Protein AF-A0A257MM67-F1 (afdb_monomer)

Solvent-accessible surface area (backbone atoms only — not comparable to full-atom values): 11592 Å² total; per-residue (Å²): 106,31,31,36,27,37,65,44,63,12,47,33,35,44,56,96,73,35,76,78,46,48,35,69,36,85,38,56,65,48,75,67,47,26,73,75,70,65,42,76,61,48,38,27,65,55,34,41,55,51,48,51,50,39,29,75,77,39,16,48,67,41,76,67,44,46,54,68,55,72,81,73,57,97,77,41,71,28,48,50,50,22,48,29,35,75,70,66,72,22,61,32,38,31,43,59,30,75,18,27,14,19,35,39,31,58,34,37,56,41,44,21,17,40,32,49,85,55,67,36,78,76,43,25,44,51,32,71,54,39,45,50,52,37,44,77,51,60,30,45,60,73,28,72,86,62,5,48,76,44,62,66,62,39,49,53,49,42,48,75,74,66,49,51,30,28,34,37,55,37,71,52,28,67,60,36,48,52,47,56,54,47,24,66,74,69,72,41,46,69,46,31,32,38,40,68,33,55,81,54,49,63,68,47,30,53,50,28,64,75,52,36,76,40,75,51,40,74,80,19,62,57,64,73,109

pLDDT: mean 95.98, std 3.74, range [76.0, 98.88]

Mean predicted aligned error: 2.88 Å

Radius of gyration: 16.51 Å; Cα contacts (8 Å, |Δi|>4): 508; chains: 1; bounding box: 44×37×39 Å

Nearest PDB structures (foldseek):
  3l49-assembly1_A  TM=5.055E-01  e=1.858E+00  Cereibacter sphaeroides 2.4.1
  4d7a-assembly1_B  TM=4.014E-01  e=8.816E-01  Escherichia coli K-12
  4rdh-assembly2_D  TM=3.961E-01  e=1.362E+00  Escherichia coli
  8p2d-assembly1_B  TM=3.981E-01  e=1.746E+00  Segatella copri
  8p2c-assembly1_D  TM=3.880E-01  e=1.858E+00  Segatella copri

Foldseek 3Di:
DWWAQDQQRWIWDDDPLATPFTHFHPDFDFPVCCVPPVRGGGGSVNVRVLSNVCCVPQVALHLSHFLFDDALDCDDPLNVQLVCLVVVVFQWEWDQAAQFATKIASQSRSSCSGPRPGAGTDAHAHDPSVCVVCVVRRMDRQCNHGNYHDQLVSLVVCLVVPTAGYETEDAWLVSLVSVVVVCVVSVHHYQYEHGNPNPPDLVRLVSNVVRHPHYDQGNPPSVVD

Structure (mmCIF, N/CA/C/O backbone):
data_AF-A0A257MM67-F1
#
_entry.id   AF-A0A257MM67-F1
#
loop_
_atom_site.group_PDB
_atom_site.id
_atom_site.type_symbol
_atom_site.label_atom_id
_atom_site.label_alt_id
_atom_site.label_comp_id
_atom_site.label_asym_id
_atom_site.label_entity_id
_atom_site.label_seq_id
_atom_site.pdbx_PDB_ins_code
_atom_site.Cartn_x
_atom_site.Cartn_y
_atom_site.Cartn_z
_atom_site.occupancy
_atom_site.B_iso_or_equiv
_atom_site.auth_seq_id
_atom_site.auth_comp_id
_atom_site.auth_asym_id
_atom_site.auth_atom_id
_atom_site.pdbx_PDB_model_num
ATOM 1 N N . MET A 1 1 ? -5.563 1.430 -16.553 1.00 84.50 1 MET A N 1
ATOM 2 C CA . MET A 1 1 ? -4.100 1.565 -16.622 1.00 84.50 1 MET A CA 1
ATOM 3 C C . MET A 1 1 ? -3.502 1.144 -15.282 1.00 84.50 1 MET A C 1
ATOM 5 O O . MET A 1 1 ? -4.106 1.439 -14.259 1.00 84.50 1 MET A O 1
ATOM 9 N N . ASN A 1 2 ? -2.330 0.494 -15.255 1.00 96.81 2 ASN A N 1
ATOM 10 C CA . ASN A 1 2 ? -1.656 0.130 -14.000 1.00 96.81 2 ASN A CA 1
ATOM 11 C C . ASN A 1 2 ? -0.443 1.023 -13.737 1.00 96.81 2 ASN A C 1
ATOM 13 O O . ASN A 1 2 ? 0.418 1.175 -14.609 1.00 96.81 2 ASN A O 1
ATOM 17 N N . ILE A 1 3 ? -0.363 1.581 -12.529 1.00 98.00 3 ILE A N 1
ATOM 18 C CA . ILE A 1 3 ? 0.722 2.462 -12.100 1.00 98.00 3 ILE A CA 1
ATOM 19 C C . ILE A 1 3 ? 1.121 2.134 -10.667 1.00 98.00 3 ILE A C 1
ATOM 21 O O . ILE A 1 3 ? 0.309 2.193 -9.743 1.00 98.00 3 ILE A O 1
ATOM 25 N N . MET A 1 4 ? 2.410 1.865 -10.474 1.00 97.50 4 MET A N 1
ATOM 26 C CA . MET A 1 4 ? 3.005 1.720 -9.152 1.00 97.50 4 MET A CA 1
ATOM 27 C C . MET A 1 4 ? 4.281 2.547 -9.050 1.00 97.50 4 MET A C 1
ATOM 29 O O . MET A 1 4 ? 5.113 2.569 -9.952 1.00 97.50 4 MET A O 1
ATOM 33 N N . GLU A 1 5 ? 4.435 3.209 -7.916 1.00 97.06 5 GLU A N 1
ATOM 34 C CA . GLU A 1 5 ? 5.644 3.892 -7.506 1.00 97.06 5 GLU A CA 1
ATOM 35 C C . GLU A 1 5 ? 6.542 2.918 -6.728 1.00 97.06 5 GLU A C 1
ATOM 37 O O . GLU A 1 5 ? 6.134 2.294 -5.743 1.00 97.06 5 GLU A O 1
ATOM 42 N N . LEU A 1 6 ? 7.792 2.777 -7.158 1.00 94.19 6 LEU A N 1
ATOM 43 C CA . LEU A 1 6 ? 8.813 1.976 -6.479 1.00 94.19 6 LEU A CA 1
ATOM 44 C C . LEU A 1 6 ? 10.184 2.620 -6.649 1.00 94.19 6 LEU A C 1
ATOM 46 O O . LEU A 1 6 ? 10.320 3.561 -7.416 1.00 94.19 6 LEU A O 1
ATOM 50 N N . LEU A 1 7 ? 11.190 2.114 -5.925 1.00 92.62 7 LEU A N 1
ATOM 51 C CA . LEU A 1 7 ? 12.597 2.505 -6.080 1.00 92.62 7 LEU A CA 1
ATOM 52 C C . LEU A 1 7 ? 12.777 4.024 -6.222 1.00 92.62 7 LEU A C 1
ATOM 54 O O . LEU A 1 7 ? 12.918 4.565 -7.314 1.00 92.62 7 LEU A O 1
ATOM 58 N N . GLY A 1 8 ? 12.718 4.723 -5.088 1.00 91.19 8 GLY A N 1
ATOM 59 C CA . GLY A 1 8 ? 12.857 6.176 -5.085 1.00 91.19 8 GLY A CA 1
ATOM 60 C C . GLY A 1 8 ? 11.655 6.923 -5.641 1.00 91.19 8 GLY A C 1
ATOM 61 O O . GLY A 1 8 ? 11.828 8.015 -6.165 1.00 91.19 8 GLY A O 1
ATOM 62 N N . ARG A 1 9 ? 10.453 6.347 -5.512 1.00 94.62 9 ARG A N 1
ATOM 63 C CA . ARG A 1 9 ? 9.199 6.927 -6.018 1.00 94.62 9 ARG A CA 1
ATOM 64 C C . ARG A 1 9 ? 9.196 7.127 -7.541 1.00 94.62 9 ARG A C 1
ATOM 66 O O . ARG A 1 9 ? 8.495 7.985 -8.058 1.00 94.62 9 ARG A O 1
ATOM 73 N N . SER A 1 10 ? 9.951 6.296 -8.253 1.00 96.88 10 SER A N 1
ATOM 74 C CA . SER A 1 10 ? 9.862 6.199 -9.706 1.00 96.88 10 SER A CA 1
ATOM 75 C C . SER A 1 10 ? 8.474 5.683 -10.071 1.00 96.88 10 SER A C 1
ATOM 77 O O . SER A 1 10 ? 8.076 4.605 -9.614 1.00 96.88 10 SER A O 1
ATOM 79 N N . ARG A 1 11 ? 7.725 6.444 -10.868 1.00 97.81 11 ARG A N 1
ATOM 80 C CA . ARG A 1 11 ? 6.398 6.066 -11.357 1.00 97.81 11 ARG A CA 1
ATOM 81 C C . ARG A 1 11 ? 6.574 5.090 -12.512 1.00 97.81 11 ARG A C 1
ATOM 83 O O . ARG A 1 11 ? 7.102 5.467 -13.555 1.00 97.81 11 ARG A O 1
ATOM 90 N N . VAL A 1 12 ? 6.143 3.846 -12.324 1.00 98.25 12 VAL A N 1
ATOM 91 C CA . VAL A 1 12 ? 6.257 2.786 -13.332 1.00 98.25 12 VAL A CA 1
ATOM 92 C C . VAL A 1 12 ? 4.876 2.433 -13.864 1.00 98.25 12 VAL A C 1
ATOM 94 O O . VAL A 1 12 ? 3.987 2.044 -13.102 1.00 98.25 12 VAL A O 1
ATOM 97 N N . ARG A 1 13 ? 4.703 2.570 -15.181 1.00 98.25 13 ARG A N 1
ATOM 98 C CA . ARG A 1 13 ? 3.470 2.230 -15.895 1.00 98.25 13 ARG A CA 1
ATOM 99 C C . ARG A 1 13 ? 3.587 0.843 -16.513 1.00 98.25 13 ARG A C 1
ATOM 101 O O . ARG A 1 13 ? 4.546 0.559 -17.233 1.00 98.25 13 ARG A O 1
ATOM 108 N N . VAL A 1 14 ? 2.586 0.005 -16.251 1.00 97.81 14 VAL A N 1
ATOM 109 C CA . VAL A 1 14 ? 2.525 -1.380 -16.730 1.00 97.81 14 VAL A CA 1
ATOM 110 C C . VAL A 1 14 ? 1.284 -1.589 -17.593 1.00 97.81 14 VAL A C 1
ATOM 112 O O . VAL A 1 14 ? 0.166 -1.264 -17.190 1.00 97.81 14 VAL A O 1
ATOM 115 N N . GLU A 1 15 ? 1.479 -2.175 -18.770 1.00 95.81 15 GLU A N 1
ATOM 116 C CA . GLU A 1 15 ? 0.408 -2.558 -19.691 1.00 95.81 15 GLU A CA 1
ATOM 117 C C . GLU A 1 15 ? 0.707 -3.937 -20.279 1.00 95.81 15 GLU A C 1
ATOM 119 O O . GLU A 1 15 ? 1.817 -4.190 -20.745 1.00 95.81 15 GLU A O 1
ATOM 124 N N . GLY A 1 16 ? -0.269 -4.850 -20.225 1.00 91.69 16 GLY A N 1
ATOM 125 C CA . GLY A 1 16 ? -0.108 -6.204 -20.766 1.00 91.69 16 GLY A CA 1
ATOM 126 C C . GLY A 1 16 ? 1.128 -6.929 -20.225 1.00 91.69 16 GLY A C 1
ATOM 127 O O . GLY A 1 16 ? 1.857 -7.544 -20.999 1.00 91.69 16 GLY A O 1
ATOM 128 N N . GLU A 1 17 ? 1.380 -6.810 -18.915 1.00 94.62 17 GLU A N 1
ATOM 129 C CA . GLU A 1 17 ? 2.540 -7.399 -18.226 1.00 94.62 17 GLU A CA 1
ATOM 130 C C . GLU A 1 17 ? 3.909 -6.878 -18.700 1.00 94.62 17 GLU A C 1
ATOM 132 O O . GLU A 1 17 ? 4.937 -7.522 -18.495 1.00 94.62 17 GLU A O 1
ATOM 137 N N . LYS A 1 18 ? 3.946 -5.701 -19.327 1.00 96.06 18 LYS A N 1
ATOM 138 C CA . LYS A 1 18 ? 5.181 -5.042 -19.755 1.00 96.06 18 LYS A CA 1
ATOM 139 C C . LYS A 1 18 ? 5.301 -3.675 -19.115 1.00 96.06 18 LYS A C 1
ATOM 141 O O . LYS A 1 18 ? 4.320 -2.939 -19.017 1.00 96.06 18 LYS A O 1
ATOM 146 N N . VAL A 1 19 ? 6.518 -3.326 -18.716 1.00 97.81 19 VAL A N 1
ATOM 147 C CA . VAL A 1 19 ? 6.840 -1.952 -18.341 1.00 97.81 19 VAL A CA 1
ATOM 148 C C . VAL A 1 19 ? 6.882 -1.117 -19.615 1.00 97.81 19 VAL A C 1
ATOM 150 O O . VAL A 1 19 ? 7.652 -1.406 -20.526 1.00 97.81 19 VAL A O 1
ATOM 153 N N . ILE A 1 20 ? 6.025 -0.102 -19.688 1.00 97.94 20 ILE A N 1
ATOM 154 C CA . ILE A 1 20 ? 5.966 0.817 -20.832 1.00 97.94 20 ILE A CA 1
ATOM 155 C C . ILE A 1 20 ? 6.769 2.085 -20.545 1.00 97.94 20 ILE A C 1
ATOM 157 O O . ILE A 1 20 ? 7.303 2.709 -21.457 1.00 97.94 20 ILE A O 1
ATOM 161 N N . GLU A 1 21 ? 6.852 2.472 -19.274 1.00 97.38 21 GLU A N 1
ATOM 162 C CA . GLU A 1 21 ? 7.491 3.710 -18.849 1.00 97.38 21 GLU A CA 1
ATOM 163 C C . GLU A 1 21 ? 7.922 3.616 -17.385 1.00 97.38 21 GLU A C 1
ATOM 165 O O . GLU A 1 21 ? 7.215 3.029 -16.561 1.00 97.38 21 GLU A O 1
ATOM 170 N N . ALA A 1 22 ? 9.059 4.230 -17.068 1.00 97.88 22 ALA A N 1
ATOM 171 C CA . ALA A 1 22 ? 9.525 4.471 -15.712 1.00 97.88 22 ALA A CA 1
ATOM 172 C C . ALA A 1 22 ? 10.064 5.904 -15.625 1.00 97.88 22 ALA A C 1
ATOM 174 O O . ALA A 1 22 ? 10.835 6.319 -16.488 1.00 97.88 22 ALA A O 1
ATOM 175 N N . SER A 1 23 ? 9.643 6.659 -14.610 1.00 97.88 23 SER A N 1
ATOM 176 C CA . SER A 1 23 ? 10.169 8.004 -14.360 1.00 97.88 23 SER A CA 1
ATOM 177 C C . SER A 1 23 ? 11.483 7.970 -13.584 1.00 97.88 23 SER A C 1
ATOM 179 O O . SER A 1 23 ? 11.785 6.989 -12.903 1.00 97.88 23 SER A O 1
ATOM 181 N N . ASP A 1 24 ? 12.207 9.088 -13.605 1.00 97.44 24 ASP A N 1
ATOM 182 C CA . ASP A 1 24 ? 13.361 9.279 -12.732 1.00 97.44 24 ASP A CA 1
ATOM 183 C C . ASP A 1 24 ? 12.961 9.227 -11.245 1.00 97.44 24 ASP A C 1
ATOM 185 O O . ASP A 1 24 ? 11.862 9.668 -10.875 1.00 97.44 24 ASP A O 1
ATOM 189 N N . PRO A 1 25 ? 13.842 8.699 -10.379 1.00 95.69 25 PRO A N 1
ATOM 190 C CA . PRO A 1 25 ? 13.620 8.663 -8.943 1.00 95.69 25 PRO A CA 1
ATOM 191 C C . PRO A 1 25 ? 13.889 10.024 -8.297 1.00 95.69 25 PRO A C 1
ATOM 193 O O . PRO A 1 25 ? 14.700 10.823 -8.760 1.00 95.69 25 PRO A O 1
ATOM 196 N N . VAL A 1 26 ? 13.287 10.251 -7.129 1.00 94.69 26 VAL A N 1
ATOM 197 C CA . VAL A 1 26 ? 13.547 11.443 -6.299 1.00 94.69 26 VAL A CA 1
ATOM 198 C C . VAL A 1 26 ? 14.689 11.242 -5.293 1.00 94.69 26 VAL A C 1
ATOM 200 O O . VAL A 1 26 ? 14.991 12.136 -4.503 1.00 94.69 26 VAL A O 1
ATOM 203 N N . ILE A 1 27 ? 15.314 10.060 -5.287 1.00 93.31 27 ILE A N 1
ATOM 204 C CA . ILE A 1 27 ? 16.484 9.720 -4.464 1.00 93.31 27 ILE A CA 1
ATOM 205 C C . ILE A 1 27 ? 17.503 8.956 -5.311 1.00 93.31 27 ILE A C 1
ATOM 207 O O . ILE A 1 27 ? 17.123 8.229 -6.221 1.00 93.31 27 ILE A O 1
ATOM 211 N N . GLN A 1 28 ? 18.780 9.037 -4.944 1.00 92.88 28 GLN A N 1
ATOM 212 C CA . GLN A 1 28 ? 19.857 8.330 -5.652 1.00 92.88 28 GLN A CA 1
ATOM 213 C C . GLN A 1 28 ? 20.180 6.952 -5.059 1.00 92.88 28 GLN A C 1
ATOM 215 O O . GLN A 1 28 ? 20.756 6.107 -5.734 1.00 92.88 28 GLN A O 1
ATOM 220 N N . TRP A 1 29 ? 19.819 6.697 -3.797 1.00 93.62 29 TRP A N 1
ATOM 221 C CA . TRP A 1 29 ? 20.183 5.462 -3.101 1.00 93.62 29 TRP A CA 1
ATOM 222 C C . TRP A 1 29 ? 19.131 5.050 -2.069 1.00 93.62 29 TRP A C 1
ATOM 224 O O . TRP A 1 29 ? 18.533 5.891 -1.396 1.00 93.62 29 TRP A O 1
ATOM 234 N N . CYS A 1 30 ? 18.918 3.739 -1.924 1.00 90.44 30 CYS A N 1
ATOM 235 C CA . CYS A 1 30 ? 18.027 3.163 -0.922 1.00 90.44 30 CYS A CA 1
ATOM 236 C C . CYS A 1 30 ? 18.724 2.005 -0.189 1.00 90.44 30 CYS A C 1
ATOM 238 O O . CYS A 1 30 ? 19.013 0.986 -0.822 1.00 90.44 30 CYS A O 1
ATOM 240 N N . PRO A 1 31 ? 18.918 2.083 1.144 1.00 89.06 31 PRO A N 1
ATOM 241 C CA . PRO A 1 31 ? 19.642 1.051 1.892 1.00 89.06 31 PRO A CA 1
ATOM 242 C C . PRO A 1 31 ? 18.962 -0.323 1.829 1.00 89.06 31 PRO A C 1
ATOM 244 O O . PRO A 1 31 ? 19.632 -1.353 1.862 1.00 89.06 31 PRO A O 1
ATOM 247 N N . LEU A 1 32 ? 17.629 -0.356 1.709 1.00 88.50 32 LEU A N 1
ATOM 248 C CA . LEU A 1 32 ? 16.872 -1.600 1.586 1.00 88.50 32 LEU A CA 1
ATOM 249 C C . LEU A 1 32 ? 17.176 -2.322 0.269 1.00 88.50 32 LEU A C 1
ATOM 251 O O . LEU A 1 32 ? 17.462 -3.518 0.265 1.00 88.50 32 LEU A O 1
ATOM 255 N N . PHE A 1 33 ? 17.119 -1.597 -0.848 1.00 88.75 33 PHE A N 1
ATOM 256 C CA . PHE A 1 33 ? 17.326 -2.178 -2.172 1.00 88.75 33 PHE A CA 1
ATOM 257 C C . PHE A 1 33 ? 18.798 -2.432 -2.483 1.00 88.75 33 PHE A C 1
ATOM 259 O O . PHE A 1 33 ? 19.093 -3.402 -3.177 1.00 88.75 33 PHE A O 1
ATOM 266 N N . ASP A 1 34 ? 19.717 -1.654 -1.914 1.00 92.75 34 ASP A N 1
ATOM 267 C CA . ASP A 1 34 ? 21.133 -2.013 -1.915 1.00 92.75 34 ASP A CA 1
ATOM 268 C C . ASP A 1 34 ? 21.327 -3.372 -1.225 1.00 92.75 34 ASP A C 1
ATOM 270 O O . ASP A 1 34 ? 21.803 -4.330 -1.829 1.00 92.75 34 ASP A O 1
ATOM 274 N N . LYS A 1 35 ? 20.829 -3.517 0.008 1.00 89.69 35 LYS A N 1
ATOM 275 C CA . LYS A 1 35 ? 20.992 -4.755 0.776 1.00 89.69 35 LYS A CA 1
ATOM 276 C C . LYS A 1 35 ? 20.344 -5.979 0.118 1.00 89.69 35 LYS A C 1
ATOM 278 O O . LYS A 1 35 ? 20.926 -7.058 0.160 1.00 89.69 35 LYS A O 1
ATOM 283 N N . ILE A 1 36 ? 19.136 -5.842 -0.434 1.00 86.94 36 ILE A N 1
ATOM 284 C CA . ILE A 1 36 ? 18.363 -6.982 -0.961 1.00 86.94 36 ILE A CA 1
ATOM 285 C C . ILE A 1 36 ? 18.692 -7.276 -2.431 1.00 86.94 36 ILE A C 1
ATOM 287 O O . ILE A 1 36 ? 18.617 -8.427 -2.855 1.00 86.94 36 ILE A O 1
ATOM 291 N N . ARG A 1 37 ? 19.018 -6.255 -3.233 1.00 87.50 37 ARG A N 1
ATOM 292 C CA . ARG A 1 37 ? 19.151 -6.371 -4.698 1.00 87.50 37 ARG A CA 1
ATOM 293 C C . ARG A 1 37 ? 20.490 -5.887 -5.246 1.00 87.50 37 ARG A C 1
ATOM 295 O O . ARG A 1 37 ? 20.699 -6.002 -6.447 1.00 87.50 37 ARG A O 1
ATOM 302 N N . GLY A 1 38 ? 21.377 -5.353 -4.409 1.00 91.50 38 GLY A N 1
ATOM 303 C CA . GLY A 1 38 ? 22.661 -4.798 -4.838 1.00 91.50 38 GLY A CA 1
ATOM 304 C C . GLY A 1 38 ? 22.534 -3.504 -5.643 1.00 91.50 38 GLY A C 1
ATOM 305 O O . GLY A 1 38 ? 23.474 -3.135 -6.343 1.00 91.50 38 GLY A O 1
ATOM 306 N N . ILE A 1 39 ? 21.387 -2.817 -5.577 1.00 92.50 39 ILE A N 1
ATOM 307 C CA . ILE A 1 39 ? 21.147 -1.576 -6.324 1.00 92.50 39 ILE A CA 1
ATOM 308 C C . ILE A 1 39 ? 21.876 -0.430 -5.612 1.00 92.50 39 ILE A C 1
ATOM 310 O O . ILE A 1 39 ? 21.401 0.091 -4.603 1.00 92.50 39 ILE A O 1
ATOM 314 N N . LYS A 1 40 ? 23.059 -0.076 -6.128 1.00 92.75 40 LYS A N 1
ATOM 315 C CA . LYS A 1 40 ? 23.920 0.996 -5.595 1.00 92.75 40 LYS A CA 1
ATOM 316 C C . LYS A 1 40 ? 23.493 2.393 -6.026 1.00 92.75 40 LYS A C 1
ATOM 318 O O . LYS A 1 40 ? 23.753 3.3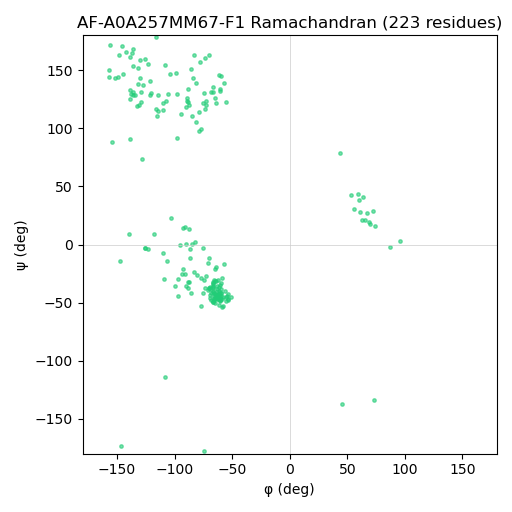48 -5.304 1.00 92.75 40 LYS A O 1
ATOM 323 N N . GLU A 1 41 ? 22.821 2.490 -7.161 1.00 95.06 41 GLU A N 1
ATOM 324 C CA . GLU A 1 41 ? 22.276 3.726 -7.698 1.00 95.06 41 GLU A CA 1
ATOM 325 C C . GLU A 1 41 ? 20.863 3.444 -8.196 1.00 95.06 41 GLU A C 1
ATOM 327 O O . GLU A 1 41 ? 20.624 2.457 -8.896 1.00 95.06 41 GLU A O 1
ATOM 332 N N . VAL A 1 42 ? 19.915 4.266 -7.760 1.00 94.88 42 VAL A N 1
ATOM 333 C CA . VAL A 1 42 ? 18.520 4.172 -8.175 1.00 94.88 42 VAL A CA 1
ATOM 334 C C . VAL A 1 42 ? 18.349 5.028 -9.422 1.00 94.88 42 VAL A C 1
ATOM 336 O O . VAL A 1 42 ? 18.633 6.222 -9.396 1.00 94.88 42 VAL A O 1
ATOM 339 N N . THR A 1 43 ? 17.864 4.408 -10.493 1.00 96.81 43 THR A N 1
ATOM 340 C CA . THR A 1 43 ? 17.546 5.037 -11.785 1.00 96.81 43 THR A CA 1
ATOM 341 C C . THR A 1 43 ? 16.199 4.540 -12.317 1.00 96.81 43 THR A C 1
ATOM 343 O O . THR A 1 43 ? 15.674 3.529 -11.826 1.00 96.81 43 THR A O 1
ATOM 346 N N . ALA A 1 44 ? 15.663 5.196 -13.351 1.00 97.38 44 ALA A N 1
ATOM 347 C CA . ALA A 1 44 ? 14.465 4.742 -14.057 1.00 97.38 44 ALA A CA 1
ATOM 348 C C . ALA A 1 44 ? 14.621 3.304 -14.595 1.00 97.38 44 ALA A C 1
ATOM 350 O O . ALA A 1 44 ? 13.715 2.482 -14.451 1.00 97.38 44 ALA A O 1
ATOM 351 N N . GLU A 1 45 ? 15.796 2.949 -15.126 1.00 97.06 45 GLU A N 1
ATOM 352 C CA . GLU A 1 45 ? 16.099 1.601 -15.625 1.00 97.06 45 GLU A CA 1
ATOM 353 C C . GLU A 1 45 ? 16.092 0.573 -14.493 1.00 97.06 45 GLU A C 1
ATOM 355 O O . GLU A 1 45 ? 15.519 -0.507 -14.631 1.00 97.06 45 GLU A O 1
ATOM 360 N N . SER A 1 46 ? 16.681 0.913 -13.340 1.00 96.19 46 SER A N 1
ATOM 361 C CA . SER A 1 46 ? 16.655 0.034 -12.167 1.00 96.19 46 SER A CA 1
ATOM 362 C C . SER A 1 46 ? 15.224 -0.189 -11.655 1.00 96.19 46 SER A C 1
ATOM 364 O O . SER A 1 46 ? 14.889 -1.295 -11.222 1.00 96.19 46 SER A O 1
ATOM 366 N N . ALA A 1 47 ? 14.362 0.835 -11.738 1.00 96.81 47 ALA A N 1
ATOM 367 C CA . ALA A 1 47 ? 12.953 0.753 -11.371 1.00 96.81 47 ALA A CA 1
ATOM 368 C C . ALA A 1 47 ? 12.166 -0.128 -12.349 1.00 96.81 47 ALA A C 1
ATOM 370 O O . ALA A 1 47 ? 11.443 -1.025 -11.906 1.00 96.81 47 ALA A O 1
ATOM 371 N N . ALA A 1 48 ? 12.366 0.058 -13.656 1.00 97.56 48 ALA A N 1
ATOM 372 C CA . ALA A 1 48 ? 11.781 -0.782 -14.696 1.00 97.56 48 ALA A CA 1
ATOM 373 C C . ALA A 1 48 ? 12.192 -2.253 -14.525 1.00 97.56 48 ALA A C 1
ATOM 375 O O . ALA A 1 48 ? 11.328 -3.113 -14.363 1.00 97.56 48 ALA A O 1
ATOM 376 N N . ALA A 1 49 ? 13.493 -2.535 -14.415 1.00 96.81 49 ALA A N 1
ATOM 377 C CA . ALA A 1 49 ? 14.008 -3.892 -14.226 1.00 96.81 49 ALA A CA 1
ATOM 378 C C . ALA A 1 49 ? 13.491 -4.545 -12.928 1.00 96.81 49 ALA A C 1
ATOM 380 O O . ALA A 1 49 ? 13.240 -5.752 -12.867 1.00 96.81 49 ALA A O 1
ATOM 381 N N . ASN A 1 50 ? 13.299 -3.763 -11.858 1.00 96.06 50 ASN A N 1
ATOM 382 C CA . ASN A 1 50 ? 12.713 -4.282 -10.623 1.00 96.06 50 ASN A CA 1
ATOM 383 C C . ASN A 1 50 ? 11.228 -4.622 -10.778 1.00 96.06 50 ASN A C 1
ATOM 385 O O . ASN A 1 50 ? 10.782 -5.613 -10.200 1.00 96.06 50 ASN A O 1
ATOM 389 N N . MET A 1 51 ? 10.473 -3.826 -11.537 1.00 97.50 51 MET A N 1
ATOM 390 C CA . MET A 1 51 ? 9.082 -4.128 -11.860 1.00 97.50 51 MET A CA 1
ATOM 391 C C . MET A 1 51 ? 8.975 -5.379 -12.733 1.00 97.50 51 MET A C 1
ATOM 393 O O . MET A 1 51 ? 8.208 -6.276 -12.393 1.00 97.50 51 MET A O 1
ATOM 397 N N . GLU A 1 52 ? 9.777 -5.486 -13.793 1.00 97.81 52 GLU A N 1
ATOM 398 C CA . GLU A 1 52 ? 9.822 -6.667 -14.667 1.00 97.81 52 GLU A CA 1
ATOM 399 C C . GLU A 1 52 ? 10.094 -7.940 -13.866 1.00 97.81 52 GLU A C 1
ATOM 401 O O . GLU A 1 52 ? 9.355 -8.918 -13.979 1.00 97.81 52 GLU A O 1
ATOM 406 N N . PHE A 1 53 ? 11.065 -7.890 -12.947 1.00 96.12 53 PHE A N 1
ATOM 407 C CA . PHE A 1 53 ? 11.310 -8.983 -12.012 1.00 96.12 53 PHE A CA 1
ATOM 408 C C . PHE A 1 53 ? 10.051 -9.362 -11.217 1.00 96.12 53 PHE A C 1
ATOM 410 O O . PHE A 1 53 ? 9.781 -10.549 -11.026 1.00 96.12 53 PHE A O 1
ATOM 417 N N . ARG A 1 54 ? 9.288 -8.383 -10.710 1.00 96.38 54 ARG A N 1
ATOM 418 C CA . ARG A 1 54 ? 8.087 -8.657 -9.905 1.00 96.38 54 ARG A CA 1
ATOM 419 C C . ARG A 1 54 ? 6.953 -9.237 -10.747 1.00 96.38 54 ARG A C 1
ATOM 421 O O . ARG A 1 54 ? 6.250 -10.130 -10.272 1.00 96.38 54 ARG A O 1
ATOM 428 N N . ILE A 1 55 ? 6.797 -8.771 -11.981 1.00 97.31 55 ILE A N 1
ATOM 429 C CA . ILE A 1 55 ? 5.848 -9.330 -12.946 1.00 97.31 55 ILE A CA 1
ATOM 430 C C . ILE A 1 55 ? 6.208 -10.796 -13.221 1.00 97.31 55 ILE A C 1
ATOM 432 O O . ILE A 1 55 ? 5.375 -11.677 -13.017 1.00 97.31 55 ILE A O 1
ATOM 436 N N . GLU A 1 56 ? 7.464 -11.082 -13.571 1.00 97.19 56 GLU A N 1
ATOM 437 C CA . GLU A 1 56 ? 7.932 -12.435 -13.890 1.00 97.19 56 GLU A CA 1
ATOM 438 C C . GLU A 1 56 ? 7.799 -13.399 -12.698 1.00 97.19 56 GLU A C 1
ATOM 440 O O . GLU A 1 56 ? 7.273 -14.507 -12.826 1.00 97.19 56 GLU A O 1
ATOM 445 N N . ASN A 1 57 ? 8.236 -12.977 -11.508 1.00 95.44 57 ASN A N 1
ATOM 446 C CA . ASN A 1 57 ? 8.377 -13.874 -10.358 1.00 95.44 57 ASN A CA 1
ATOM 447 C C . ASN A 1 57 ? 7.126 -13.943 -9.470 1.00 95.44 57 ASN A C 1
ATOM 449 O O . ASN A 1 57 ? 6.911 -14.954 -8.787 1.00 95.44 57 ASN A O 1
ATOM 453 N N . HIS A 1 58 ? 6.294 -12.899 -9.462 1.00 95.88 58 HIS A N 1
ATOM 454 C CA . HIS A 1 58 ? 5.124 -12.786 -8.579 1.00 95.88 58 HIS A CA 1
ATOM 455 C C . HIS A 1 58 ? 3.801 -12.582 -9.324 1.00 95.88 58 HIS A C 1
ATOM 457 O O . HIS A 1 58 ? 2.745 -12.591 -8.684 1.00 95.88 58 HIS A O 1
ATOM 463 N N . GLY A 1 59 ? 3.844 -12.457 -10.654 1.00 97.00 59 GLY A N 1
ATOM 464 C CA . GLY A 1 59 ? 2.664 -12.265 -11.490 1.00 97.00 59 GLY A CA 1
ATOM 465 C C . GLY A 1 59 ? 1.984 -10.920 -11.255 1.00 97.00 59 GLY A C 1
ATOM 466 O O . GLY A 1 59 ? 0.767 -10.845 -11.412 1.00 97.00 59 GLY A O 1
ATOM 467 N N . MET A 1 60 ? 2.723 -9.892 -10.818 1.00 96.75 60 MET A N 1
ATOM 468 C CA . MET A 1 60 ? 2.145 -8.561 -10.598 1.00 96.75 60 MET A CA 1
ATOM 469 C C . MET A 1 60 ? 1.482 -8.028 -11.872 1.00 96.75 60 MET A C 1
ATOM 471 O O . MET A 1 60 ? 2.017 -8.209 -12.963 1.00 96.75 60 MET A O 1
ATOM 475 N N . PHE A 1 61 ? 0.315 -7.400 -11.722 1.00 97.44 61 PHE A N 1
ATOM 476 C CA . PHE A 1 61 ? -0.519 -6.880 -12.811 1.00 97.44 61 PHE A CA 1
ATOM 477 C C . PHE A 1 61 ? -0.909 -7.931 -13.866 1.00 97.44 61 PHE A C 1
ATOM 479 O O . PHE A 1 61 ? -1.082 -7.601 -15.039 1.00 97.44 61 PHE A O 1
ATOM 486 N N . SER A 1 62 ? -1.049 -9.199 -13.460 1.00 97.56 62 SER A N 1
ATOM 487 C CA . SER A 1 62 ? -1.418 -10.302 -14.355 1.00 97.56 62 SER A CA 1
ATOM 488 C C . SER A 1 62 ? -2.424 -11.272 -13.719 1.00 97.56 62 SER A C 1
ATOM 490 O O . SER A 1 62 ? -2.481 -11.383 -12.491 1.00 97.56 62 SER A O 1
ATOM 492 N N . PRO A 1 63 ? -3.128 -12.091 -14.525 1.00 97.88 63 PRO A N 1
ATOM 493 C CA . PRO A 1 63 ? -3.933 -13.213 -14.027 1.00 97.88 63 PRO A CA 1
ATOM 494 C C . PRO A 1 63 ? -3.158 -14.245 -13.192 1.00 97.88 63 PRO A C 1
ATOM 496 O O . PRO A 1 63 ? -3.754 -15.048 -12.479 1.00 97.88 63 PRO A O 1
ATOM 499 N N . ARG A 1 64 ? -1.820 -14.249 -13.268 1.00 97.00 64 ARG A N 1
ATOM 500 C CA . 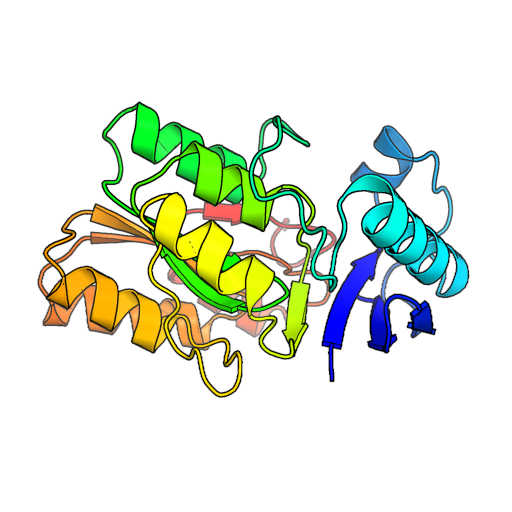ARG A 1 64 ? -0.940 -15.193 -12.558 1.00 97.00 64 ARG A CA 1
ATOM 501 C C . ARG A 1 64 ? -0.471 -14.659 -11.201 1.00 97.00 64 ARG A C 1
ATOM 503 O O . ARG A 1 64 ? 0.485 -15.193 -10.631 1.00 97.00 64 ARG A O 1
ATOM 510 N N . ARG A 1 65 ? -1.104 -13.599 -10.688 1.00 97.44 65 ARG A N 1
ATOM 511 C CA . ARG A 1 65 ? -0.735 -12.958 -9.423 1.00 97.44 65 ARG A CA 1
ATOM 512 C C . ARG A 1 65 ? -0.718 -13.957 -8.267 1.00 97.44 65 ARG A C 1
ATOM 514 O O . ARG A 1 65 ? -1.721 -14.583 -7.934 1.00 97.44 65 ARG A O 1
ATOM 521 N N . LYS A 1 66 ? 0.427 -14.064 -7.592 1.00 97.00 66 LYS A N 1
ATOM 522 C CA . LYS A 1 66 ? 0.587 -14.934 -6.416 1.00 97.00 66 LYS A CA 1
ATOM 523 C C . LYS A 1 66 ? -0.012 -14.305 -5.152 1.00 97.00 66 LYS A C 1
ATOM 525 O O . LYS A 1 66 ? 0.663 -13.540 -4.476 1.00 97.00 66 LYS A O 1
ATOM 530 N N . LEU A 1 67 ? -1.234 -14.675 -4.780 1.00 97.19 67 LEU A N 1
ATOM 531 C CA . LEU A 1 67 ? -1.907 -14.181 -3.561 1.00 97.19 67 LEU A CA 1
ATOM 532 C C . LEU A 1 67 ? -1.506 -14.904 -2.264 1.00 97.19 67 LEU A C 1
ATOM 534 O O . LEU A 1 67 ? -2.017 -14.597 -1.193 1.00 97.19 67 LEU A O 1
ATOM 538 N N . LYS A 1 68 ? -0.571 -15.852 -2.346 1.00 93.50 68 LYS A N 1
ATOM 539 C CA . LYS A 1 68 ? 0.045 -16.505 -1.191 1.00 93.50 68 LYS A CA 1
ATOM 540 C C . LYS A 1 68 ? 1.555 -16.482 -1.365 1.00 93.50 68 LYS A C 1
ATOM 542 O O . LYS A 1 68 ? 2.083 -17.017 -2.340 1.00 93.50 68 LYS A O 1
ATOM 547 N N . MET A 1 69 ? 2.246 -15.845 -0.427 1.00 88.00 69 MET A N 1
ATOM 548 C CA . MET A 1 69 ? 3.703 -15.724 -0.427 1.00 88.00 69 MET A CA 1
ATOM 549 C C . MET A 1 69 ? 4.251 -15.684 0.999 1.00 88.00 69 MET A C 1
ATOM 551 O O . MET A 1 69 ? 3.510 -15.461 1.956 1.00 88.00 69 MET A O 1
ATOM 555 N N . GLY A 1 70 ? 5.555 -15.920 1.131 1.00 85.44 70 GLY A N 1
ATOM 556 C CA . GLY A 1 70 ? 6.267 -15.741 2.393 1.00 85.44 70 GLY A CA 1
ATOM 557 C C . GLY A 1 70 ? 6.501 -14.269 2.743 1.00 85.44 70 GLY A C 1
ATOM 558 O O . GLY A 1 70 ? 6.105 -13.352 2.024 1.00 85.44 70 GLY A O 1
ATOM 559 N N . THR A 1 71 ? 7.184 -14.048 3.860 1.00 85.12 71 THR A N 1
ATOM 560 C CA . THR A 1 71 ? 7.650 -12.719 4.274 1.00 85.12 71 THR A CA 1
ATOM 561 C C . THR A 1 71 ? 8.749 -12.221 3.341 1.00 85.12 71 THR A C 1
ATOM 563 O O . THR A 1 71 ? 9.707 -12.958 3.094 1.00 85.12 71 THR A O 1
ATOM 566 N N . PHE A 1 72 ? 8.642 -10.982 2.857 1.00 76.00 72 PHE A N 1
ATOM 567 C CA . PHE A 1 72 ? 9.711 -10.349 2.079 1.00 76.00 72 PHE A CA 1
ATOM 568 C C . PHE A 1 72 ? 10.730 -9.682 3.011 1.00 76.00 72 PHE A C 1
ATOM 570 O O . PHE A 1 72 ? 11.939 -9.821 2.827 1.00 76.00 72 PHE A O 1
ATOM 577 N N . VAL A 1 73 ? 10.238 -9.014 4.059 1.00 79.88 73 VAL A N 1
ATOM 578 C CA . VAL A 1 73 ? 11.036 -8.394 5.129 1.00 79.88 73 VAL A CA 1
ATOM 579 C C . VAL A 1 73 ? 10.406 -8.673 6.495 1.00 79.88 73 VAL A C 1
ATOM 581 O O . VAL A 1 73 ? 9.257 -9.069 6.580 1.00 79.88 73 VAL A O 1
ATOM 584 N N . GLY A 1 74 ? 11.136 -8.456 7.593 1.00 82.44 74 GLY A N 1
ATOM 585 C CA . GLY A 1 74 ? 10.611 -8.681 8.951 1.00 82.44 74 GLY A CA 1
ATOM 586 C C . GLY A 1 74 ? 9.825 -7.512 9.563 1.00 82.44 74 GLY A C 1
ATOM 587 O O . GLY A 1 74 ? 9.422 -7.609 10.715 1.00 82.44 74 GLY A O 1
ATOM 588 N N . PHE A 1 75 ? 9.668 -6.396 8.844 1.00 82.31 75 PHE A N 1
ATOM 589 C CA . PHE A 1 75 ? 9.181 -5.121 9.400 1.00 82.31 75 PHE A CA 1
ATOM 590 C C . PHE A 1 75 ? 8.208 -4.365 8.479 1.00 82.31 75 PHE A C 1
ATOM 592 O O . PHE A 1 75 ? 7.910 -3.197 8.722 1.00 82.31 75 PHE A O 1
ATOM 599 N N . GLY A 1 76 ? 7.753 -4.982 7.386 1.00 91.06 76 GLY A N 1
ATOM 600 C CA . GLY A 1 76 ? 6.833 -4.340 6.450 1.00 91.06 76 GLY A CA 1
ATOM 601 C C . GLY A 1 76 ? 5.437 -4.147 7.049 1.00 91.06 76 GLY A C 1
ATOM 602 O O . GLY A 1 76 ? 5.071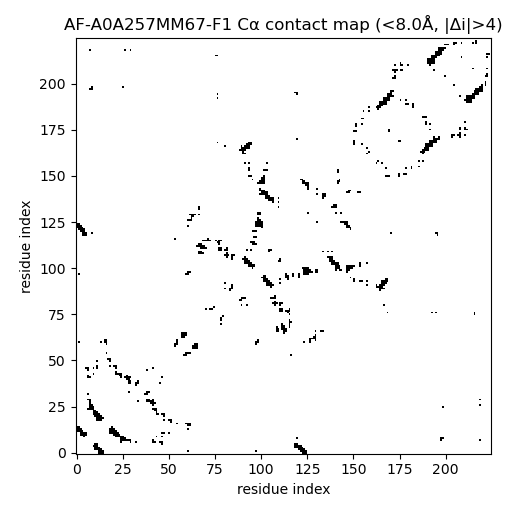 -4.772 8.051 1.00 91.06 76 GLY A O 1
ATOM 603 N N . ALA A 1 77 ? 4.637 -3.275 6.431 1.00 95.00 77 ALA A N 1
ATOM 604 C CA . ALA A 1 77 ? 3.259 -3.041 6.858 1.00 95.00 77 ALA A CA 1
ATOM 605 C C . ALA A 1 77 ? 2.410 -4.319 6.751 1.00 95.00 77 ALA A C 1
ATOM 607 O O . ALA A 1 77 ? 1.708 -4.670 7.698 1.00 95.00 77 ALA A O 1
ATOM 608 N N . SER A 1 78 ? 2.520 -5.058 5.641 1.00 95.62 78 SER A N 1
ATOM 609 C CA . SER A 1 78 ? 1.829 -6.339 5.454 1.00 95.62 78 SER A CA 1
ATOM 610 C C . SER A 1 78 ? 2.242 -7.383 6.482 1.00 95.62 78 SER A C 1
ATOM 612 O O . SER A 1 78 ? 1.373 -8.045 7.045 1.00 95.62 78 SER A O 1
ATOM 614 N N . GLU A 1 79 ? 3.533 -7.490 6.800 1.00 95.56 79 GLU A N 1
ATOM 615 C CA . GLU A 1 79 ? 4.016 -8.424 7.813 1.00 95.56 79 GLU A CA 1
ATOM 616 C C . GLU A 1 79 ? 3.531 -8.047 9.216 1.00 95.56 79 GLU A C 1
ATOM 618 O O . GLU A 1 79 ? 3.168 -8.929 10.000 1.00 95.56 79 GLU A O 1
ATOM 623 N N . SER A 1 80 ? 3.469 -6.747 9.517 1.00 96.00 80 SER A N 1
ATOM 624 C CA . SER A 1 80 ? 2.940 -6.232 10.784 1.00 96.00 80 SER A CA 1
ATOM 625 C C . SER A 1 80 ? 1.450 -6.544 10.924 1.00 96.00 80 SER A C 1
ATOM 627 O O . SER A 1 80 ? 1.030 -7.078 11.950 1.00 96.00 80 SER A O 1
ATOM 629 N N . MET A 1 81 ? 0.657 -6.308 9.874 1.00 97.50 81 MET A N 1
ATOM 630 C CA . MET A 1 81 ? -0.774 -6.631 9.856 1.00 97.50 81 MET A CA 1
ATOM 631 C C . MET A 1 81 ? -1.022 -8.144 9.920 1.00 97.50 81 MET A C 1
ATOM 633 O O . MET A 1 81 ? -1.811 -8.602 10.741 1.00 97.50 81 MET A O 1
ATOM 637 N N . MET A 1 82 ? -0.303 -8.943 9.125 1.00 97.31 82 MET A N 1
ATOM 638 C CA . MET A 1 82 ? -0.353 -10.410 9.175 1.00 97.31 82 MET A CA 1
ATOM 639 C C . MET A 1 82 ? -0.077 -10.922 10.595 1.00 97.31 82 MET A C 1
ATOM 641 O O . MET A 1 82 ? -0.794 -11.789 11.098 1.00 97.31 82 MET A O 1
ATOM 645 N N . THR A 1 83 ? 0.961 -10.391 11.246 1.00 96.62 83 THR A N 1
ATOM 646 C CA . THR A 1 83 ? 1.326 -10.755 12.621 1.00 96.62 83 THR A CA 1
ATOM 647 C C . THR A 1 83 ? 0.249 -10.320 13.610 1.00 96.62 83 THR A C 1
ATOM 649 O O . THR A 1 83 ? -0.147 -11.113 14.461 1.00 96.62 83 THR A O 1
ATOM 652 N N . GLY A 1 84 ? -0.273 -9.100 13.467 1.00 97.81 84 GLY A N 1
ATOM 653 C CA . GLY A 1 84 ? -1.345 -8.568 14.303 1.00 97.81 84 GLY A CA 1
ATOM 654 C C . GLY A 1 84 ? -2.623 -9.405 14.236 1.00 97.81 84 GLY A C 1
ATOM 655 O O . GLY A 1 84 ? -3.207 -9.689 15.280 1.00 97.81 84 GLY A O 1
ATOM 656 N N . ILE A 1 85 ? -3.007 -9.864 13.041 1.00 98.38 85 ILE A N 1
ATOM 657 C CA . ILE A 1 85 ? -4.148 -10.770 12.842 1.00 98.38 85 ILE A CA 1
ATOM 658 C C . ILE A 1 85 ? -3.882 -12.122 13.509 1.00 98.38 85 ILE A C 1
ATOM 660 O O . ILE A 1 85 ? -4.692 -12.596 14.302 1.00 98.38 85 ILE A O 1
ATOM 664 N N . ARG A 1 86 ? -2.718 -12.738 13.253 1.00 97.88 86 ARG A N 1
ATOM 665 C CA . ARG A 1 86 ? -2.353 -14.038 13.852 1.00 97.88 86 ARG A CA 1
ATOM 666 C C . ARG A 1 86 ? -2.304 -14.002 15.380 1.00 97.88 86 ARG A C 1
ATOM 668 O O . ARG A 1 86 ? -2.607 -15.004 16.017 1.00 97.88 86 ARG A O 1
ATOM 675 N N . ALA A 1 87 ? -1.916 -12.866 15.952 1.00 97.88 87 ALA A N 1
ATOM 676 C CA . ALA A 1 87 ? -1.845 -12.656 17.393 1.00 97.88 87 ALA A CA 1
ATOM 677 C C . ALA A 1 87 ? -3.175 -12.189 18.019 1.00 97.88 87 ALA A C 1
ATOM 679 O O . ALA A 1 87 ? -3.237 -12.016 19.235 1.00 97.88 87 ALA A O 1
ATOM 680 N N . GLY A 1 88 ? -4.226 -11.950 17.223 1.00 97.69 88 GLY A N 1
ATOM 681 C CA . GLY A 1 88 ? -5.514 -11.437 17.707 1.00 97.69 88 GLY A CA 1
ATOM 682 C C . GLY A 1 88 ? -5.476 -9.984 18.203 1.00 97.69 88 GLY A C 1
ATOM 683 O O . GLY A 1 88 ? -6.349 -9.568 18.967 1.00 97.69 88 GLY A O 1
ATOM 684 N N . ILE A 1 89 ? -4.463 -9.207 17.804 1.00 98.25 89 ILE A N 1
ATOM 685 C CA . ILE A 1 89 ? -4.332 -7.774 18.122 1.00 98.25 89 ILE A CA 1
ATOM 686 C C . ILE A 1 89 ? -5.305 -6.955 17.265 1.00 98.25 89 ILE A C 1
ATOM 688 O O . ILE A 1 89 ? -5.958 -6.037 17.770 1.00 98.25 89 ILE A O 1
ATOM 692 N N . ILE A 1 90 ? -5.402 -7.323 15.987 1.00 98.50 90 ILE A N 1
ATOM 693 C CA . ILE A 1 90 ? -6.375 -6.819 15.017 1.00 98.50 90 ILE A CA 1
ATOM 694 C C . ILE A 1 90 ? -7.170 -7.995 14.430 1.00 98.50 90 ILE A C 1
ATOM 696 O O . ILE A 1 90 ? -6.688 -9.124 14.431 1.00 98.50 90 ILE A O 1
ATOM 700 N N . ASP A 1 91 ? -8.382 -7.744 13.948 1.00 98.12 91 ASP A N 1
ATOM 701 C CA . ASP A 1 91 ? -9.309 -8.733 13.393 1.00 98.12 91 ASP A CA 1
ATOM 702 C C . ASP A 1 91 ? -9.440 -8.663 11.861 1.00 98.12 91 ASP A C 1
ATOM 704 O O . ASP A 1 91 ? -9.917 -9.619 11.253 1.00 98.12 91 ASP A O 1
ATOM 708 N N . ALA A 1 92 ? -8.963 -7.586 11.229 1.00 98.75 92 ALA A N 1
ATOM 709 C CA . ALA A 1 92 ? -8.868 -7.451 9.777 1.00 98.75 92 ALA A CA 1
ATOM 710 C C . ALA A 1 92 ? -7.804 -6.431 9.347 1.00 98.75 92 ALA A C 1
ATOM 712 O O . ALA A 1 92 ? -7.254 -5.679 10.157 1.00 98.75 92 ALA A O 1
ATOM 713 N N . ALA A 1 93 ? -7.545 -6.391 8.044 1.00 98.75 93 ALA A N 1
ATOM 714 C CA . ALA A 1 93 ? -6.755 -5.364 7.386 1.00 98.75 93 ALA A CA 1
ATOM 715 C C . ALA A 1 93 ? -7.492 -4.811 6.161 1.00 98.75 93 ALA A C 1
ATOM 717 O O . ALA A 1 93 ? -8.129 -5.560 5.416 1.00 98.75 93 ALA A O 1
ATOM 718 N N . VAL A 1 94 ? -7.346 -3.507 5.947 1.00 98.81 94 VAL A N 1
ATOM 719 C CA . VAL A 1 94 ? -7.704 -2.784 4.728 1.00 98.81 94 VAL A CA 1
ATOM 720 C C . VAL A 1 94 ? -6.395 -2.355 4.072 1.00 98.81 94 VAL A C 1
ATOM 722 O O . VAL A 1 94 ? -5.596 -1.623 4.655 1.00 98.81 94 VAL A O 1
ATOM 725 N N . THR A 1 95 ? -6.134 -2.881 2.883 1.00 97.94 95 THR A N 1
ATOM 726 C CA . THR A 1 95 ? -4.895 -2.634 2.138 1.00 97.94 95 THR A CA 1
ATOM 727 C C . THR A 1 95 ? -5.189 -2.621 0.642 1.00 97.94 95 THR A C 1
ATOM 729 O O . THR A 1 95 ? -6.348 -2.645 0.229 1.00 97.94 95 THR A O 1
ATOM 732 N N . VAL A 1 96 ? -4.155 -2.541 -0.185 1.00 98.12 96 VAL A N 1
ATOM 733 C CA . VAL A 1 96 ? -4.273 -2.546 -1.642 1.00 98.12 96 VAL A CA 1
ATOM 734 C C . VAL A 1 96 ? -3.769 -3.850 -2.252 1.00 98.12 96 VAL A C 1
ATOM 736 O O . VAL A 1 96 ? -2.900 -4.522 -1.695 1.00 98.12 96 VAL A O 1
ATOM 739 N N . CYS A 1 97 ? -4.290 -4.185 -3.428 1.00 98.19 97 CYS A N 1
ATOM 740 C CA . CYS A 1 97 ? -3.786 -5.256 -4.276 1.00 98.19 97 CYS A CA 1
ATOM 741 C C . CYS A 1 97 ? -3.806 -4.817 -5.740 1.00 98.19 97 CYS A C 1
ATOM 743 O O . CYS A 1 97 ? -4.819 -4.319 -6.239 1.00 98.19 97 CYS A O 1
ATOM 745 N N . ASP A 1 98 ? -2.701 -5.043 -6.447 1.00 97.88 98 ASP A N 1
ATOM 746 C CA . ASP A 1 98 ? -2.682 -4.925 -7.900 1.00 97.88 98 ASP A CA 1
ATOM 747 C C . ASP A 1 98 ? -3.678 -5.919 -8.513 1.00 97.88 98 ASP A C 1
ATOM 749 O O . ASP A 1 98 ? -3.745 -7.074 -8.096 1.00 97.88 98 ASP A O 1
ATOM 753 N N . GLY A 1 99 ? -4.507 -5.459 -9.448 1.00 97.88 99 GLY A N 1
ATOM 754 C CA . GLY A 1 99 ? -5.617 -6.232 -10.002 1.00 97.88 99 GLY A CA 1
ATOM 755 C C . GLY A 1 99 ? -6.934 -6.134 -9.224 1.00 97.88 99 GLY A C 1
ATOM 756 O O . GLY A 1 99 ? -7.912 -6.753 -9.645 1.00 97.88 99 GLY A O 1
ATOM 757 N N . ALA A 1 100 ? -6.992 -5.408 -8.097 1.00 98.31 100 ALA A N 1
ATOM 758 C CA . ALA A 1 100 ? -8.210 -5.320 -7.279 1.00 98.31 100 ALA A CA 1
ATOM 759 C C . ALA A 1 100 ? -8.443 -3.980 -6.549 1.00 98.31 100 ALA A C 1
ATOM 761 O O . ALA A 1 100 ? -9.552 -3.746 -6.073 1.00 98.31 100 ALA A O 1
ATOM 762 N N . GLY A 1 101 ? -7.450 -3.094 -6.446 1.00 98.44 101 GLY A N 1
ATOM 763 C CA . GLY A 1 101 ? -7.602 -1.833 -5.714 1.00 98.44 101 GLY A CA 1
ATOM 764 C C . GLY A 1 101 ? -7.630 -2.061 -4.205 1.00 98.44 101 GLY A C 1
ATOM 765 O O . GLY A 1 101 ? -6.790 -2.796 -3.685 1.00 98.44 101 GLY A O 1
ATOM 766 N N . THR A 1 102 ? -8.573 -1.443 -3.488 1.00 98.75 102 THR A N 1
ATOM 767 C CA . THR A 1 102 ? -8.731 -1.660 -2.038 1.00 98.75 102 THR A CA 1
ATOM 768 C C . THR A 1 102 ? -9.363 -3.018 -1.726 1.00 98.75 102 THR A C 1
ATOM 770 O O . THR A 1 102 ? -10.424 -3.370 -2.247 1.00 98.75 102 THR A O 1
ATOM 773 N N . VAL A 1 103 ? -8.730 -3.758 -0.813 1.00 98.88 103 VAL A N 1
ATOM 774 C CA . VAL A 1 103 ? -9.152 -5.082 -0.352 1.00 98.88 103 VAL A CA 1
ATOM 775 C C . VAL A 1 103 ? -9.247 -5.109 1.171 1.00 98.88 103 VAL A C 1
ATOM 777 O O . VAL A 1 103 ? -8.366 -4.604 1.867 1.00 98.88 103 VAL A O 1
ATOM 780 N N . ILE A 1 104 ? -10.307 -5.737 1.681 1.00 98.81 104 ILE A N 1
ATOM 781 C CA . ILE A 1 104 ? -10.557 -5.962 3.107 1.00 98.81 104 ILE A CA 1
ATOM 782 C C . ILE A 1 104 ? -10.509 -7.459 3.386 1.00 98.81 104 ILE A C 1
ATOM 784 O O . ILE A 1 104 ? -11.184 -8.232 2.708 1.00 98.81 104 ILE A O 1
ATOM 788 N N . THR A 1 105 ? -9.729 -7.896 4.372 1.00 98.81 105 THR A N 1
ATOM 789 C CA . THR A 1 105 ? -9.676 -9.318 4.738 1.00 98.81 105 THR A CA 1
ATOM 790 C C . THR A 1 105 ? -9.207 -9.543 6.173 1.00 98.81 105 THR A C 1
ATOM 792 O O . THR A 1 105 ? -8.395 -8.786 6.705 1.00 98.81 105 THR A O 1
ATOM 795 N N . ALA A 1 106 ? -9.690 -10.629 6.777 1.00 98.62 106 ALA A N 1
ATOM 796 C CA . ALA A 1 106 ? -9.183 -11.184 8.031 1.00 98.62 106 ALA A CA 1
ATOM 797 C C . ALA A 1 106 ? -8.161 -12.314 7.809 1.00 98.62 106 ALA A C 1
ATOM 799 O O . ALA A 1 106 ? -7.660 -12.894 8.769 1.00 98.62 106 ALA A O 1
ATOM 800 N N . ASN A 1 107 ? -7.850 -12.663 6.556 1.00 98.56 107 ASN A N 1
ATOM 801 C CA . ASN A 1 107 ? -6.925 -13.741 6.241 1.00 98.56 107 ASN A CA 1
ATOM 802 C C . ASN A 1 107 ? -5.469 -13.234 6.259 1.00 98.56 107 ASN A C 1
ATOM 804 O O . ASN A 1 107 ? -5.063 -12.505 5.348 1.00 98.56 107 ASN A O 1
ATOM 808 N N . PRO A 1 108 ? -4.636 -13.647 7.235 1.00 97.62 108 PRO A N 1
ATOM 809 C CA . PRO A 1 108 ? -3.269 -13.148 7.356 1.00 97.62 108 PRO A CA 1
ATOM 810 C C . PRO A 1 108 ? -2.379 -13.555 6.171 1.00 97.62 108 PRO A C 1
ATOM 812 O O . PRO A 1 108 ? -1.478 -12.805 5.797 1.00 97.62 108 PRO A O 1
ATOM 815 N N . GLU A 1 109 ? -2.617 -14.718 5.556 1.00 97.50 109 GLU A N 1
ATOM 816 C CA . GLU A 1 109 ? -1.853 -15.138 4.375 1.00 97.50 109 GLU A CA 1
ATOM 817 C C . GLU A 1 109 ? -2.173 -14.270 3.158 1.00 97.50 109 GLU A C 1
ATOM 819 O O . GLU A 1 109 ? -1.264 -13.951 2.394 1.00 97.50 109 GLU A O 1
ATOM 824 N N . LEU A 1 110 ? -3.437 -13.859 3.004 1.00 98.38 110 LEU A N 1
ATOM 825 C CA . LEU A 1 110 ? -3.855 -12.972 1.922 1.00 98.38 110 LEU A CA 1
ATOM 826 C C . LEU A 1 110 ? -3.282 -11.563 2.109 1.00 98.38 110 LEU A C 1
ATOM 828 O O . LEU A 1 110 ? -2.758 -10.996 1.155 1.00 98.38 110 LEU A O 1
ATOM 832 N N . VAL A 1 111 ? -3.308 -11.019 3.333 1.00 97.94 111 VAL A N 1
ATOM 833 C CA . VAL A 1 111 ? -2.685 -9.715 3.647 1.00 97.94 111 VAL A CA 1
ATOM 834 C C . VAL A 1 111 ? -1.221 -9.690 3.208 1.00 97.94 111 VAL A C 1
ATOM 836 O O . VAL A 1 111 ? -0.795 -8.762 2.517 1.00 97.94 111 VAL A O 1
ATOM 839 N N . GLN A 1 112 ? -0.463 -10.734 3.556 1.00 96.88 112 GLN A N 1
ATOM 840 C CA . GLN A 1 112 ? 0.932 -10.856 3.140 1.00 96.88 112 GLN A CA 1
ATOM 841 C C . GLN A 1 112 ? 1.074 -11.091 1.630 1.00 96.88 112 GLN A C 1
ATOM 843 O O . GLN A 1 112 ? 1.932 -10.489 0.989 1.00 96.88 112 GLN A O 1
ATOM 848 N N . GLY A 1 113 ? 0.212 -11.934 1.058 1.00 96.56 113 GLY A N 1
ATOM 849 C CA . GLY A 1 113 ? 0.088 -12.207 -0.374 1.00 96.56 113 GLY A CA 1
ATOM 850 C C . GLY A 1 113 ? -0.039 -10.969 -1.247 1.00 96.56 113 GLY A C 1
ATOM 851 O O . GLY A 1 113 ? 0.607 -10.851 -2.292 1.00 96.56 113 GLY A O 1
ATOM 852 N N . MET A 1 114 ? -0.882 -10.040 -0.816 1.00 96.69 114 MET A N 1
ATOM 853 C CA . MET A 1 114 ? -1.123 -8.794 -1.527 1.00 96.69 114 MET A CA 1
ATOM 854 C C . MET A 1 114 ? 0.031 -7.820 -1.293 1.00 96.69 114 MET A C 1
ATOM 856 O O . MET A 1 114 ? 0.640 -7.367 -2.256 1.00 96.69 114 MET A O 1
ATOM 860 N N . GLY A 1 115 ? 0.391 -7.558 -0.032 1.00 93.81 115 GLY A N 1
ATOM 861 C CA . GLY A 1 115 ? 1.291 -6.457 0.315 1.00 93.81 115 GLY A CA 1
ATOM 862 C C . GLY A 1 115 ? 2.794 -6.731 0.198 1.00 93.81 115 GLY A C 1
ATOM 863 O O . GLY A 1 115 ? 3.550 -5.784 0.001 1.00 93.81 115 GLY A O 1
ATOM 864 N N . GLY A 1 116 ? 3.253 -7.987 0.261 1.00 90.94 116 GLY A N 1
ATOM 865 C CA . GLY A 1 116 ? 4.679 -8.303 0.447 1.00 90.94 116 GLY A CA 1
ATOM 866 C C . GLY A 1 116 ? 5.632 -7.755 -0.628 1.00 90.94 116 GLY A C 1
ATOM 867 O O . GLY A 1 116 ? 6.784 -7.447 -0.330 1.00 90.94 116 GLY A O 1
ATOM 868 N N . TYR A 1 117 ? 5.154 -7.591 -1.867 1.00 90.81 117 TYR A N 1
ATOM 869 C CA . TYR A 1 117 ? 5.901 -6.969 -2.974 1.00 90.81 117 TYR A CA 1
ATOM 870 C C . TYR A 1 117 ? 5.245 -5.692 -3.508 1.00 90.81 117 TYR A C 1
ATOM 872 O O . TYR A 1 117 ? 5.680 -5.165 -4.536 1.00 90.81 117 TYR A O 1
ATOM 880 N N . ILE A 1 118 ? 4.222 -5.172 -2.833 1.00 92.69 118 ILE A N 1
ATOM 881 C CA . ILE A 1 118 ? 3.634 -3.881 -3.180 1.00 92.69 118 ILE A CA 1
ATOM 882 C C . ILE A 1 118 ? 4.484 -2.764 -2.568 1.00 92.69 118 ILE A C 1
ATOM 884 O O . ILE A 1 118 ? 5.004 -2.867 -1.459 1.00 92.69 118 ILE A O 1
ATOM 888 N N . SER A 1 119 ? 4.683 -1.701 -3.344 1.00 90.56 119 SER A N 1
ATOM 889 C CA . SER A 1 119 ? 5.300 -0.454 -2.886 1.00 90.56 119 SER A CA 1
ATOM 890 C C . SER A 1 119 ? 4.214 0.628 -2.809 1.00 90.56 119 SER A C 1
ATOM 892 O O . SER A 1 119 ? 3.301 0.476 -2.006 1.00 90.56 119 SER A O 1
ATOM 894 N N . GLY A 1 120 ? 4.250 1.678 -3.630 1.00 94.81 120 GLY A N 1
ATOM 895 C CA . GLY A 1 120 ? 3.157 2.650 -3.722 1.00 94.81 120 GLY A CA 1
ATOM 896 C C . GLY A 1 120 ? 2.240 2.349 -4.900 1.00 94.81 120 GLY A C 1
ATOM 897 O O . GLY A 1 120 ? 2.517 2.802 -6.005 1.00 94.81 120 GLY A O 1
ATOM 898 N N . LEU A 1 121 ? 1.170 1.575 -4.715 1.00 97.50 121 LEU A N 1
ATOM 899 C CA . LEU A 1 121 ? 0.199 1.353 -5.793 1.00 97.50 121 LEU A CA 1
ATOM 900 C C . LEU A 1 121 ? -0.647 2.619 -5.989 1.00 97.50 121 LEU A C 1
ATOM 902 O O . LEU A 1 121 ? -1.373 3.008 -5.080 1.00 97.50 121 LEU A O 1
ATOM 906 N N . ALA A 1 122 ? -0.549 3.245 -7.161 1.00 96.81 122 ALA A N 1
ATOM 907 C CA . ALA A 1 122 ? -1.269 4.478 -7.472 1.00 96.81 122 ALA A CA 1
ATOM 908 C C . ALA A 1 122 ? -2.557 4.200 -8.257 1.00 96.81 122 ALA A C 1
ATOM 910 O O . ALA A 1 122 ? -3.608 4.756 -7.953 1.00 96.81 122 ALA A O 1
ATOM 911 N N . GLU A 1 123 ? -2.481 3.323 -9.259 1.00 97.25 123 GLU A N 1
ATOM 912 C CA . GLU A 1 123 ? -3.611 2.960 -10.115 1.00 97.25 123 GLU A CA 1
ATOM 913 C C . GLU A 1 123 ? -3.519 1.482 -10.489 1.00 97.25 123 GLU A C 1
ATOM 915 O O . GLU A 1 123 ? -2.424 0.937 -10.667 1.00 97.25 123 GLU A O 1
ATOM 920 N N . THR A 1 124 ? -4.663 0.821 -10.640 1.00 97.75 124 THR A N 1
ATOM 921 C CA . THR A 1 124 ? -4.706 -0.554 -11.127 1.00 97.75 124 THR A CA 1
ATOM 922 C C . THR A 1 124 ? -6.012 -0.847 -11.846 1.00 97.75 124 THR A C 1
ATOM 924 O O . THR A 1 124 ? -7.067 -0.381 -11.428 1.00 97.75 124 THR A O 1
ATOM 927 N N . ASP A 1 125 ? -5.938 -1.643 -12.909 1.00 96.75 125 ASP A N 1
ATOM 928 C CA . ASP A 1 125 ? -7.124 -2.199 -13.550 1.00 96.75 125 ASP A CA 1
ATOM 929 C C . ASP A 1 125 ? -7.580 -3.467 -12.826 1.00 96.75 125 ASP A C 1
ATOM 931 O O . ASP A 1 125 ? -6.738 -4.268 -12.408 1.00 96.75 125 ASP A O 1
ATOM 935 N N . PRO A 1 126 ? -8.895 -3.702 -12.714 1.00 97.31 126 PRO A N 1
ATOM 936 C CA . PRO A 1 126 ? -9.409 -4.933 -12.141 1.00 97.31 126 PRO A CA 1
ATOM 937 C C . PRO A 1 126 ? -9.072 -6.139 -13.028 1.00 97.31 126 PRO A C 1
ATOM 939 O O . PRO A 1 126 ? -9.329 -6.145 -14.232 1.00 97.31 126 PRO A O 1
ATOM 942 N N . ILE A 1 127 ? -8.537 -7.193 -12.407 1.00 98.31 127 ILE A N 1
ATOM 943 C CA . ILE A 1 127 ? -8.201 -8.465 -13.055 1.00 98.31 127 ILE A CA 1
ATOM 944 C C . ILE A 1 127 ? -9.113 -9.554 -12.468 1.00 98.31 127 ILE A C 1
ATOM 946 O O . ILE A 1 127 ? -9.005 -9.856 -11.272 1.00 98.31 127 ILE A O 1
ATOM 950 N N . PRO A 1 128 ? -10.015 -10.163 -13.264 1.00 98.31 128 PRO A N 1
ATOM 951 C CA . PRO A 1 128 ? -11.001 -11.126 -12.771 1.00 98.31 128 PRO A CA 1
ATOM 952 C C . PRO A 1 128 ? -10.411 -12.287 -11.966 1.00 98.31 128 PRO A C 1
ATOM 954 O O . PRO A 1 128 ? -10.947 -12.634 -10.914 1.00 98.31 128 PRO A O 1
ATOM 957 N N . GLU A 1 129 ? -9.296 -12.856 -12.418 1.00 98.62 129 GLU A N 1
ATOM 958 C CA . GLU A 1 129 ? -8.620 -13.981 -11.771 1.00 98.62 129 GLU A CA 1
ATOM 959 C C . GLU A 1 129 ? -8.038 -13.593 -10.410 1.00 98.62 129 GLU A C 1
ATOM 961 O O . GLU A 1 129 ? -8.106 -14.375 -9.460 1.00 98.62 129 GLU A O 1
ATOM 966 N N . VAL A 1 130 ? -7.523 -12.365 -10.288 1.00 98.62 130 VAL A N 1
ATOM 967 C CA . VAL A 1 130 ? -7.010 -11.835 -9.020 1.00 98.62 130 VAL A CA 1
ATOM 968 C C . VAL A 1 130 ? -8.156 -11.621 -8.041 1.00 98.62 130 VAL A C 1
ATOM 970 O O . VAL A 1 130 ? -8.088 -12.088 -6.906 1.00 98.62 130 VAL A O 1
ATOM 973 N N . MET A 1 131 ? -9.242 -10.983 -8.481 1.00 98.62 131 MET A N 1
ATOM 974 C CA . MET A 1 131 ? -10.421 -10.767 -7.639 1.00 98.62 131 MET A CA 1
ATOM 975 C C . MET A 1 131 ? -11.053 -12.083 -7.180 1.00 98.62 131 MET A C 1
ATOM 977 O O . MET A 1 131 ? -11.467 -12.206 -6.030 1.00 98.62 131 MET A O 1
ATOM 981 N N . GLU A 1 132 ? -11.117 -13.080 -8.060 1.00 98.56 132 GLU A N 1
ATOM 982 C CA . GLU A 1 132 ? -11.617 -14.406 -7.711 1.00 98.56 132 GLU A CA 1
ATOM 983 C C . GLU A 1 132 ? -10.695 -15.119 -6.715 1.00 98.56 132 GLU A C 1
ATOM 985 O O . GLU A 1 132 ? -11.173 -15.703 -5.742 1.00 98.56 132 GLU A O 1
ATOM 990 N N . GLY A 1 133 ? -9.376 -15.016 -6.894 1.00 98.62 133 GLY A N 1
ATOM 991 C CA . GLY A 1 133 ? -8.404 -15.515 -5.924 1.00 98.62 133 GLY A CA 1
ATOM 992 C C . GLY A 1 133 ? -8.544 -14.851 -4.549 1.00 98.62 133 GLY A C 1
ATOM 993 O O . GLY A 1 133 ? -8.525 -15.546 -3.535 1.00 98.62 133 GLY A O 1
ATOM 994 N N . ILE A 1 134 ? -8.765 -13.532 -4.511 1.00 98.75 134 ILE A N 1
ATOM 995 C CA . ILE A 1 134 ? -9.022 -12.770 -3.279 1.00 98.75 134 ILE A CA 1
ATOM 996 C C . ILE A 1 134 ? -10.282 -13.293 -2.581 1.00 98.75 134 ILE A C 1
ATOM 998 O O . ILE A 1 134 ? -10.230 -13.599 -1.391 1.00 98.75 134 ILE A O 1
ATOM 1002 N N . ARG A 1 135 ? -11.396 -13.470 -3.308 1.00 98.56 135 ARG A N 1
ATOM 1003 C CA . ARG A 1 135 ? -12.651 -13.994 -2.733 1.00 98.56 135 ARG A CA 1
ATOM 1004 C C . ARG A 1 135 ? -12.494 -15.402 -2.168 1.00 98.56 135 ARG A C 1
ATOM 1006 O O . ARG A 1 135 ? -12.992 -15.678 -1.084 1.00 98.56 135 ARG A O 1
ATOM 1013 N N . ARG A 1 136 ? -11.772 -16.282 -2.870 1.00 98.50 136 ARG A N 1
ATOM 1014 C CA . ARG A 1 136 ? -11.486 -17.656 -2.410 1.00 98.50 136 ARG A CA 1
ATOM 1015 C C . ARG A 1 136 ? -10.633 -17.716 -1.148 1.00 98.50 136 ARG A C 1
ATOM 1017 O O . ARG A 1 136 ? -10.597 -18.754 -0.498 1.00 98.50 136 ARG A O 1
ATOM 1024 N N . MET A 1 137 ? -9.929 -16.633 -0.837 1.00 98.31 137 MET A N 1
ATOM 1025 C CA . MET A 1 137 ? -9.116 -16.482 0.365 1.00 98.31 137 MET A CA 1
ATOM 1026 C C . MET A 1 137 ? -9.805 -15.604 1.422 1.00 98.31 137 MET A C 1
ATOM 1028 O O . MET A 1 137 ? -9.120 -15.051 2.281 1.00 98.31 137 MET A O 1
ATOM 1032 N N . ASP A 1 138 ? -11.135 -15.478 1.370 1.00 98.25 138 ASP A N 1
ATOM 1033 C CA . ASP A 1 138 ? -11.947 -14.687 2.304 1.00 98.25 138 ASP A CA 1
ATOM 1034 C C . ASP A 1 138 ? -11.578 -13.191 2.314 1.00 98.25 138 ASP A C 1
ATOM 1036 O O . ASP A 1 138 ? -11.524 -12.523 3.352 1.00 98.25 138 ASP A O 1
ATOM 1040 N N . GLY A 1 139 ? -11.276 -12.652 1.133 1.00 98.62 139 GLY A N 1
ATOM 1041 C CA . GLY A 1 139 ? -11.093 -11.225 0.902 1.00 98.62 139 GLY A CA 1
ATOM 1042 C C . GLY A 1 139 ? -12.284 -10.583 0.195 1.00 98.62 139 GLY A C 1
ATOM 1043 O O . GLY A 1 139 ? -12.932 -11.177 -0.668 1.00 98.62 139 GLY A O 1
ATOM 1044 N N . HIS A 1 140 ? -12.545 -9.327 0.536 1.00 98.75 140 HIS A N 1
ATOM 1045 C CA . HIS A 1 140 ? -13.536 -8.478 -0.105 1.00 98.75 140 HIS A CA 1
ATOM 1046 C C . HIS A 1 140 ? -12.845 -7.407 -0.950 1.00 98.75 140 HIS A C 1
ATOM 1048 O O . HIS A 1 140 ? -12.048 -6.627 -0.434 1.00 98.75 140 HIS A O 1
ATOM 1054 N N . VAL A 1 141 ? -13.179 -7.354 -2.239 1.00 98.75 141 VAL A N 1
ATOM 1055 C CA . VAL A 1 141 ? -12.723 -6.311 -3.167 1.00 98.75 141 VAL A CA 1
ATOM 1056 C C . VAL A 1 141 ? -13.726 -5.165 -3.135 1.00 98.75 141 VAL A C 1
ATOM 1058 O O . VAL A 1 141 ? -14.883 -5.371 -3.499 1.00 98.75 141 VAL A O 1
ATOM 1061 N N . LEU A 1 142 ? -13.280 -3.977 -2.725 1.00 98.62 142 LEU A N 1
ATOM 1062 C CA . LEU A 1 142 ? -14.158 -2.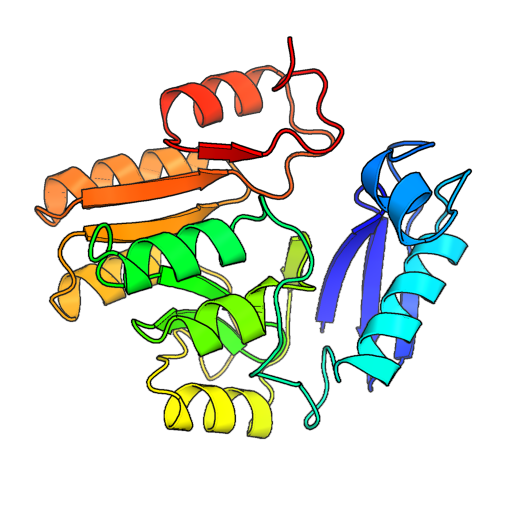826 -2.505 1.00 98.62 142 LEU A CA 1
ATOM 1063 C C . LEU A 1 142 ? -14.827 -2.344 -3.798 1.00 98.62 142 LEU A C 1
ATOM 1065 O O . LEU A 1 142 ? -16.029 -2.083 -3.823 1.00 98.62 142 LEU A O 1
ATOM 1069 N N . SER A 1 143 ? -14.041 -2.231 -4.870 1.00 97.56 143 SER A N 1
ATOM 1070 C CA . SER A 1 143 ? -14.482 -1.637 -6.134 1.00 97.56 143 SER A CA 1
ATOM 1071 C C . SER A 1 143 ? -14.170 -2.584 -7.302 1.00 97.56 143 SER A C 1
ATOM 1073 O O . SER A 1 143 ? -13.234 -2.358 -8.065 1.00 97.56 143 SER A O 1
ATOM 1075 N N . PRO A 1 144 ? -14.925 -3.690 -7.456 1.00 96.62 144 PRO A N 1
ATOM 1076 C CA . PRO A 1 144 ? -14.589 -4.756 -8.406 1.00 96.62 144 PRO A CA 1
ATOM 1077 C C . PRO A 1 144 ? -14.758 -4.364 -9.883 1.00 96.62 144 PRO A C 1
ATOM 1079 O O . PRO A 1 144 ? -14.342 -5.111 -10.763 1.00 96.62 144 PRO A O 1
ATOM 1082 N N . VAL A 1 145 ? -15.406 -3.229 -10.162 1.00 96.62 145 VAL A N 1
ATOM 1083 C CA . VAL A 1 145 ? -15.672 -2.750 -11.528 1.00 96.62 145 VAL A CA 1
ATOM 1084 C C . VAL A 1 145 ? -14.523 -1.902 -12.065 1.00 96.62 145 VAL A C 1
ATOM 1086 O O . VAL A 1 145 ? -14.213 -1.995 -13.248 1.00 96.62 145 VAL A O 1
ATOM 1089 N N . ASP A 1 146 ? -13.903 -1.081 -11.217 1.00 94.88 146 ASP A N 1
ATOM 1090 C CA . ASP A 1 146 ? -12.929 -0.063 -11.627 1.00 94.88 146 ASP A CA 1
ATOM 1091 C C . ASP A 1 146 ? -11.576 -0.168 -10.903 1.00 94.88 146 ASP A C 1
ATOM 1093 O O . ASP A 1 146 ? -10.665 0.587 -11.224 1.00 94.88 146 ASP A O 1
ATOM 1097 N N . GLY A 1 147 ? -11.418 -1.091 -9.946 1.00 96.00 147 GLY A N 1
ATOM 1098 C CA . GLY A 1 147 ? -10.165 -1.272 -9.211 1.00 96.00 147 GLY A CA 1
ATOM 1099 C C . GLY A 1 147 ? -9.793 -0.074 -8.333 1.00 96.00 147 GLY A C 1
ATOM 1100 O O . GLY A 1 147 ? -8.623 0.090 -7.983 1.00 96.00 147 GLY A O 1
ATOM 1101 N N . LYS A 1 148 ? -10.762 0.781 -7.972 1.00 97.50 148 LYS A N 1
ATOM 1102 C CA . LYS A 1 148 ? -10.484 2.007 -7.222 1.00 97.50 148 LYS A CA 1
ATOM 1103 C C . LYS A 1 148 ? -9.834 1.717 -5.864 1.00 97.50 148 LYS A C 1
ATOM 1105 O O . LYS A 1 148 ? -10.318 0.898 -5.076 1.00 97.50 148 LYS A O 1
ATOM 1110 N N . ILE A 1 149 ? -8.776 2.473 -5.575 1.00 98.44 149 ILE A N 1
ATOM 1111 C CA . ILE A 1 149 ? -8.152 2.566 -4.254 1.00 98.44 149 ILE A CA 1
ATOM 1112 C C . ILE A 1 149 ? -8.877 3.657 -3.458 1.00 98.44 149 ILE A C 1
ATOM 1114 O O . ILE A 1 149 ? -8.962 4.806 -3.889 1.00 98.44 149 ILE A O 1
ATOM 1118 N N . ASP A 1 150 ? -9.464 3.275 -2.327 1.00 98.38 150 ASP A N 1
ATOM 1119 C CA . ASP A 1 150 ? -10.225 4.150 -1.434 1.00 98.38 150 ASP A CA 1
ATOM 1120 C C . ASP A 1 150 ? -10.183 3.572 -0.009 1.00 98.38 150 ASP A C 1
ATOM 1122 O O . ASP A 1 150 ? -11.016 2.751 0.389 1.00 98.38 150 ASP A O 1
ATOM 1126 N N . GLN A 1 151 ? -9.157 3.956 0.753 1.00 98.44 151 GLN A N 1
ATOM 1127 C CA . GLN A 1 151 ? -8.915 3.406 2.091 1.00 98.44 151 GLN A CA 1
ATOM 1128 C C . GLN A 1 151 ? -10.009 3.807 3.084 1.00 98.44 151 GLN A C 1
ATOM 1130 O O . GLN A 1 151 ? -10.381 3.011 3.947 1.00 98.44 151 GLN A O 1
ATOM 1135 N N . ILE A 1 152 ? -10.593 4.997 2.916 1.00 98.62 152 ILE A N 1
ATOM 1136 C CA . ILE A 1 152 ? -11.678 5.494 3.770 1.00 98.62 152 ILE A CA 1
ATOM 1137 C C . ILE A 1 152 ? -12.936 4.650 3.587 1.00 98.62 152 ILE A C 1
ATOM 1139 O O . ILE A 1 152 ? -13.512 4.175 4.569 1.00 98.62 152 ILE A O 1
ATOM 1143 N N . LYS A 1 153 ? -13.350 4.396 2.340 1.00 98.62 153 LYS A N 1
ATOM 1144 C CA . LYS A 1 153 ? -14.485 3.501 2.075 1.00 98.62 153 LYS A CA 1
ATOM 1145 C C . LYS A 1 153 ? -14.183 2.057 2.456 1.00 98.62 153 LYS A C 1
ATOM 1147 O O . LYS A 1 153 ? -15.084 1.370 2.932 1.00 98.62 153 LYS A O 1
ATOM 1152 N N . GLY A 1 154 ? -12.939 1.605 2.301 1.00 98.81 154 GLY A N 1
ATOM 1153 C CA . GLY A 1 154 ? -12.514 0.288 2.771 1.00 98.81 154 GLY A CA 1
ATOM 1154 C C . GLY A 1 154 ? -12.660 0.133 4.287 1.00 98.81 154 GLY A C 1
ATOM 1155 O O . GLY A 1 154 ? -13.227 -0.853 4.756 1.00 98.81 154 GLY A O 1
ATOM 1156 N N . ALA A 1 155 ? -12.241 1.138 5.058 1.00 98.81 155 ALA A N 1
ATOM 1157 C CA . ALA A 1 155 ? -12.415 1.176 6.508 1.00 98.81 155 ALA A CA 1
ATOM 1158 C C . ALA A 1 155 ? -13.893 1.263 6.922 1.00 98.81 155 ALA A C 1
ATOM 1160 O O . ALA A 1 155 ? -14.322 0.556 7.835 1.00 98.81 155 ALA A O 1
ATOM 1161 N N . ALA A 1 156 ? -14.691 2.075 6.221 1.00 98.75 156 ALA A N 1
ATOM 1162 C CA . ALA A 1 156 ? -16.135 2.153 6.439 1.00 98.75 156 ALA A CA 1
ATOM 1163 C C . ALA A 1 156 ? -16.816 0.795 6.211 1.00 98.75 156 ALA A C 1
ATOM 1165 O O . ALA A 1 156 ? -17.633 0.364 7.028 1.00 98.75 156 ALA A O 1
ATOM 1166 N N . TYR A 1 157 ? -16.445 0.096 5.133 1.00 98.75 157 TYR A N 1
ATOM 1167 C CA . TYR A 1 157 ? -16.912 -1.261 4.866 1.00 98.75 157 TYR A CA 1
ATOM 1168 C C . TYR A 1 157 ? -16.494 -2.219 5.983 1.00 98.75 157 TYR A C 1
ATOM 1170 O O . TYR A 1 157 ? -17.330 -2.970 6.476 1.00 98.75 157 TYR A O 1
ATOM 1178 N N . ALA A 1 158 ? -15.229 -2.181 6.415 1.00 98.75 158 ALA A N 1
ATOM 1179 C CA . ALA A 1 158 ? -14.736 -3.061 7.469 1.00 98.75 158 ALA A CA 1
ATOM 1180 C C . ALA A 1 158 ? -15.537 -2.896 8.774 1.00 98.75 158 ALA A C 1
ATOM 1182 O O . ALA A 1 158 ? -15.987 -3.885 9.356 1.00 98.75 158 ALA A O 1
ATOM 1183 N N . ALA A 1 159 ? -15.797 -1.653 9.184 1.00 98.62 159 ALA A N 1
ATOM 1184 C CA . ALA A 1 159 ? -16.631 -1.363 10.346 1.00 98.62 159 ALA A CA 1
ATOM 1185 C C . ALA A 1 159 ? -18.070 -1.891 10.175 1.00 98.62 159 ALA A C 1
ATOM 1187 O O . ALA A 1 159 ? -18.603 -2.542 11.075 1.00 98.62 159 ALA A O 1
ATOM 1188 N N . ALA A 1 160 ? -18.687 -1.670 9.009 1.00 98.50 160 ALA A N 1
ATOM 1189 C CA . ALA A 1 160 ? -20.035 -2.158 8.705 1.00 98.50 160 ALA A CA 1
ATOM 1190 C C . ALA A 1 160 ? -20.122 -3.696 8.643 1.00 98.50 160 ALA A C 1
ATOM 1192 O O . ALA A 1 160 ? -21.148 -4.271 9.004 1.00 98.50 160 ALA A O 1
ATOM 1193 N N . ALA A 1 161 ? -19.040 -4.363 8.236 1.00 98.06 161 ALA A N 1
ATOM 1194 C CA . ALA A 1 161 ? -18.911 -5.818 8.217 1.00 98.06 161 ALA A CA 1
ATOM 1195 C C . ALA A 1 161 ? -18.702 -6.432 9.617 1.00 98.06 161 ALA A C 1
ATOM 1197 O O . ALA A 1 161 ? -18.663 -7.654 9.753 1.00 98.06 161 ALA A O 1
ATOM 1198 N N . GLY A 1 162 ? -18.596 -5.605 10.663 1.00 98.19 162 GLY A N 1
ATOM 1199 C CA . GLY A 1 162 ? -18.519 -6.040 12.056 1.00 98.19 162 GLY A CA 1
ATOM 1200 C C . GLY A 1 162 ? -17.103 -6.159 12.620 1.00 98.19 162 GLY A C 1
ATOM 1201 O O . GLY A 1 162 ? -16.964 -6.538 13.786 1.00 98.19 162 GLY A O 1
ATOM 1202 N N . TYR A 1 163 ? -16.066 -5.807 11.852 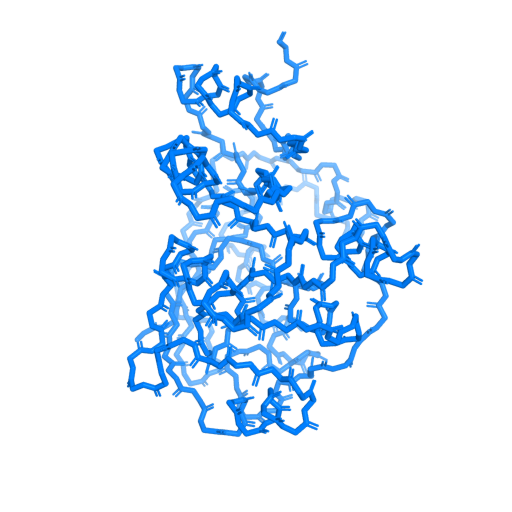1.00 98.50 163 TYR A N 1
ATOM 1203 C CA . TYR A 1 163 ? -14.702 -5.717 12.374 1.00 98.50 163 TYR A CA 1
ATOM 1204 C C . TYR A 1 163 ? -14.600 -4.578 13.390 1.00 98.50 163 TYR A C 1
ATOM 1206 O O . TYR A 1 163 ? -15.128 -3.482 13.191 1.00 98.50 163 TYR A O 1
ATOM 1214 N N . ARG A 1 164 ? -13.937 -4.842 14.517 1.00 98.06 164 ARG A N 1
ATOM 1215 C CA . ARG A 1 164 ? -13.859 -3.915 15.653 1.00 98.06 164 ARG A CA 1
ATOM 1216 C C . ARG A 1 164 ? -12.476 -3.313 15.821 1.00 98.06 164 ARG A C 1
ATOM 1218 O O . ARG A 1 164 ? -12.379 -2.211 16.359 1.00 98.06 164 ARG A O 1
ATOM 1225 N N . LYS A 1 165 ? -11.425 -4.035 15.434 1.00 98.50 165 LYS A N 1
ATOM 1226 C CA . LYS A 1 165 ? -10.028 -3.625 15.607 1.00 98.50 165 LYS A CA 1
ATOM 1227 C C . LYS A 1 165 ? -9.249 -3.980 14.350 1.00 98.50 165 LYS A C 1
ATOM 1229 O O . LYS A 1 165 ? -8.696 -5.064 14.287 1.00 98.50 165 LYS A O 1
ATOM 1234 N N . PHE A 1 166 ? -9.153 -3.098 13.372 1.00 98.81 166 PHE A N 1
ATOM 1235 C CA . PHE A 1 166 ? -8.511 -3.431 12.097 1.00 98.81 166 PHE A CA 1
ATOM 1236 C C . PHE A 1 166 ? -7.402 -2.447 11.745 1.00 98.81 166 PHE A C 1
ATOM 1238 O O . PHE A 1 166 ? -7.349 -1.341 12.276 1.00 98.81 166 PHE A O 1
ATOM 1245 N N . ALA A 1 167 ? -6.491 -2.864 10.871 1.00 98.81 167 ALA A N 1
ATOM 1246 C CA . ALA A 1 167 ? -5.434 -1.999 10.360 1.00 98.81 167 ALA A CA 1
ATOM 1247 C C . ALA A 1 167 ? -5.789 -1.429 8.985 1.00 98.81 167 ALA A C 1
ATOM 1249 O O . ALA A 1 167 ? -6.457 -2.093 8.194 1.00 98.81 167 ALA A O 1
ATOM 1250 N N . VAL A 1 168 ? -5.324 -0.215 8.698 1.00 98.81 168 VAL A N 1
ATOM 1251 C CA . VAL A 1 168 ? -5.499 0.455 7.404 1.00 98.81 168 VAL A CA 1
ATOM 1252 C C . VAL A 1 168 ? -4.168 1.069 6.992 1.00 98.81 168 VAL A C 1
ATOM 1254 O O . VAL A 1 168 ? -3.546 1.786 7.778 1.00 98.81 168 VAL A O 1
ATOM 1257 N N . THR A 1 169 ? -3.717 0.795 5.770 1.00 98.38 169 THR A N 1
ATOM 1258 C CA . THR A 1 169 ? -2.534 1.462 5.205 1.00 98.38 169 THR A CA 1
ATOM 1259 C C . THR A 1 169 ? -2.928 2.750 4.495 1.00 98.38 169 THR A C 1
ATOM 1261 O O . THR A 1 169 ? -3.842 2.714 3.678 1.00 98.38 169 THR A O 1
ATOM 1264 N N . VAL A 1 170 ? -2.204 3.841 4.739 1.00 97.81 170 VAL A N 1
ATOM 1265 C CA . VAL A 1 170 ? -2.418 5.153 4.099 1.00 97.81 170 VAL A CA 1
ATOM 1266 C C . VAL A 1 170 ? -1.108 5.728 3.572 1.00 97.81 170 VAL A C 1
ATOM 1268 O O . VAL A 1 170 ? -0.035 5.433 4.110 1.00 97.81 170 VAL A O 1
ATOM 1271 N N . ALA A 1 171 ? -1.197 6.548 2.525 1.00 95.19 171 ALA A N 1
ATOM 1272 C CA . ALA A 1 171 ? -0.038 7.186 1.891 1.00 95.19 171 ALA A CA 1
ATOM 1273 C C . ALA A 1 171 ? 0.041 8.705 2.133 1.00 95.19 171 ALA A C 1
ATOM 1275 O O . ALA A 1 171 ? 1.049 9.324 1.786 1.00 95.19 171 ALA A O 1
ATOM 1276 N N . ASP A 1 172 ? -0.985 9.302 2.744 1.00 95.81 172 ASP A N 1
ATOM 1277 C CA . ASP A 1 172 ? -1.043 10.730 3.051 1.00 95.81 172 ASP A CA 1
ATOM 1278 C C . ASP A 1 172 ? -1.716 11.017 4.403 1.00 95.81 172 ASP A C 1
ATOM 1280 O O . ASP A 1 172 ? -2.329 10.146 5.031 1.00 95.81 172 ASP A O 1
ATOM 1284 N N . ALA A 1 173 ? -1.546 12.251 4.884 1.00 97.56 173 ALA A N 1
ATOM 1285 C CA . ALA A 1 173 ? -2.071 12.665 6.178 1.00 97.56 173 ALA A CA 1
ATOM 1286 C C . ALA A 1 173 ? -3.591 12.879 6.169 1.00 97.56 173 ALA A C 1
ATOM 1288 O O . ALA A 1 173 ? -4.245 12.665 7.189 1.00 97.56 173 ALA A O 1
ATOM 1289 N N . ALA A 1 174 ? -4.164 13.286 5.035 1.00 98.12 174 ALA A N 1
ATOM 1290 C CA . ALA A 1 174 ? -5.589 13.581 4.932 1.00 98.12 174 ALA A CA 1
ATOM 1291 C C . ALA A 1 174 ? -6.441 12.313 5.099 1.00 98.12 174 ALA A C 1
ATOM 1293 O O . ALA A 1 174 ? -7.465 12.333 5.791 1.00 98.12 174 ALA A O 1
ATOM 1294 N N . GLU A 1 175 ? -6.003 11.193 4.520 1.00 98.25 175 GLU A N 1
ATOM 1295 C CA . GLU A 1 175 ? -6.617 9.888 4.743 1.00 98.25 175 GLU A CA 1
ATOM 1296 C C . GLU A 1 175 ? -6.487 9.457 6.211 1.00 98.25 175 GLU A C 1
ATOM 1298 O O . GLU A 1 175 ? -7.469 9.023 6.815 1.00 98.25 175 GLU A O 1
ATOM 1303 N N . ALA A 1 176 ? -5.307 9.628 6.818 1.00 98.56 176 ALA A N 1
ATOM 1304 C CA . ALA A 1 176 ? -5.076 9.283 8.223 1.00 98.56 176 ALA A CA 1
ATOM 1305 C C . ALA A 1 176 ? -6.010 10.054 9.177 1.00 98.56 176 ALA A C 1
ATOM 1307 O O . ALA A 1 176 ? -6.639 9.467 10.058 1.00 98.56 176 ALA A O 1
ATOM 1308 N N . GLU A 1 177 ? -6.145 11.365 8.982 1.00 98.69 177 GLU A N 1
ATOM 1309 C CA . GLU A 1 177 ? -7.051 12.220 9.756 1.00 98.69 177 GLU A CA 1
ATOM 1310 C C . GLU A 1 177 ? -8.518 11.812 9.556 1.00 98.69 177 GLU A C 1
ATOM 1312 O O . GLU A 1 177 ? -9.271 11.676 10.523 1.00 98.69 177 GLU A O 1
ATOM 1317 N N . SER A 1 178 ? -8.915 11.525 8.313 1.00 98.69 178 SER A N 1
ATOM 1318 C CA . SER A 1 178 ? -10.271 11.062 7.992 1.00 98.69 178 SER A CA 1
ATOM 1319 C C . SER A 1 178 ? -10.602 9.729 8.672 1.00 98.69 178 SER A C 1
ATOM 1321 O O . SER A 1 178 ? -11.724 9.533 9.147 1.00 98.69 178 SER A O 1
ATOM 1323 N N . LEU A 1 179 ? -9.629 8.819 8.784 1.00 98.81 179 LEU A N 1
ATOM 1324 C CA . LEU A 1 179 ? -9.797 7.559 9.513 1.00 98.81 179 LEU A CA 1
ATOM 1325 C C . LEU A 1 179 ? -9.984 7.777 11.016 1.00 98.81 179 LEU A C 1
ATOM 1327 O O . LEU A 1 179 ? -10.750 7.038 11.629 1.00 98.81 179 LEU A O 1
ATOM 1331 N N . ARG A 1 180 ? -9.357 8.796 11.618 1.00 98.69 180 ARG A N 1
ATOM 1332 C CA . ARG A 1 180 ? -9.586 9.131 13.036 1.00 98.69 180 ARG A CA 1
ATOM 1333 C C . ARG A 1 180 ? -10.999 9.632 13.299 1.00 98.69 180 ARG A C 1
ATOM 1335 O O . ARG A 1 180 ? -11.579 9.302 14.333 1.00 98.69 180 ARG A O 1
ATOM 1342 N N . GLU A 1 181 ? -11.590 10.369 12.367 1.00 98.38 181 GLU A N 1
ATOM 1343 C CA . GLU A 1 181 ? -13.002 10.751 12.470 1.00 98.38 181 GLU A CA 1
ATOM 1344 C C . GLU A 1 181 ? -13.937 9.549 12.257 1.00 98.38 181 GLU A C 1
ATOM 1346 O O . GLU A 1 181 ? -14.918 9.373 12.990 1.00 98.38 181 GLU A O 1
ATOM 1351 N N . LEU A 1 182 ? -13.604 8.657 11.318 1.00 98.50 182 LEU A N 1
ATOM 1352 C CA . LEU A 1 182 ? -14.350 7.414 11.111 1.00 98.50 182 LEU A CA 1
ATOM 1353 C C . LEU A 1 182 ? -14.287 6.488 12.337 1.00 98.50 182 LEU A C 1
ATOM 1355 O O . LEU A 1 182 ? -15.300 5.913 12.726 1.00 98.50 182 LEU A O 1
ATOM 1359 N N . GLU A 1 183 ? -13.129 6.384 12.987 1.00 98.19 183 GLU A N 1
ATOM 1360 C CA . GLU A 1 183 ? -12.930 5.595 14.206 1.00 98.19 183 GLU A CA 1
ATOM 1361 C C . GLU A 1 183 ? -13.909 6.009 15.317 1.00 98.19 183 GLU A C 1
ATOM 1363 O O . GLU A 1 183 ? -14.609 5.161 15.882 1.00 98.19 183 GLU A O 1
ATOM 1368 N N . LYS A 1 184 ? -14.021 7.322 15.575 1.00 97.44 184 LYS A N 1
ATOM 1369 C CA . LYS A 1 184 ? -14.940 7.891 16.576 1.00 97.44 184 LYS A CA 1
ATOM 1370 C C . LYS A 1 184 ? -16.401 7.627 16.227 1.00 97.44 184 LYS A C 1
ATOM 1372 O O . LYS A 1 184 ? -17.181 7.236 17.092 1.00 97.44 184 LYS A O 1
ATOM 1377 N N . THR A 1 185 ? -16.776 7.864 14.971 1.00 97.81 185 THR A N 1
ATOM 1378 C CA . THR A 1 185 ? -18.176 7.784 14.525 1.00 97.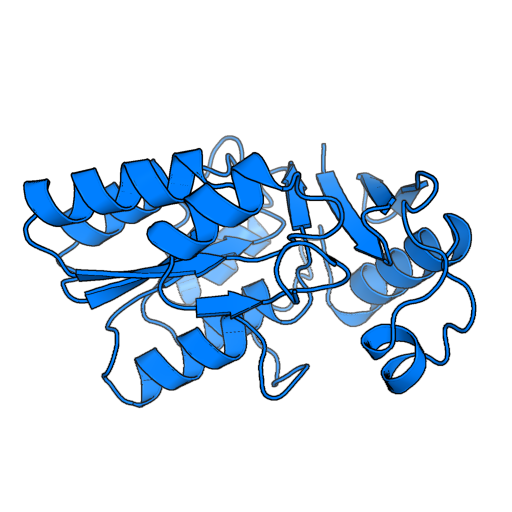81 185 THR A CA 1
ATOM 1379 C C . THR A 1 185 ? -18.681 6.347 14.426 1.00 97.81 185 THR A C 1
ATOM 1381 O O . THR A 1 185 ? -19.823 6.079 14.795 1.00 97.81 185 THR A O 1
ATOM 1384 N N . ALA A 1 186 ? -17.838 5.411 13.987 1.00 97.56 186 ALA A N 1
ATOM 1385 C CA . ALA A 1 186 ? -18.192 3.999 13.861 1.00 97.56 186 ALA A CA 1
ATOM 1386 C C . ALA A 1 186 ? -17.991 3.192 15.159 1.00 97.56 186 ALA A C 1
ATOM 1388 O O . ALA A 1 186 ? -18.449 2.052 15.248 1.00 97.56 186 ALA A O 1
ATOM 1389 N N . GLY A 1 187 ? -17.321 3.754 16.174 1.00 97.94 187 GLY A N 1
ATOM 1390 C CA . GLY A 1 187 ? -17.070 3.063 17.443 1.00 97.94 187 GLY A CA 1
ATOM 1391 C C . GLY A 1 187 ? -16.187 1.823 17.273 1.00 97.94 187 GLY A C 1
ATOM 1392 O O . GLY A 1 187 ? -16.458 0.766 17.854 1.00 97.94 187 GLY A O 1
ATOM 1393 N N . VAL A 1 188 ? -15.157 1.945 16.438 1.00 98.50 188 VAL A N 1
ATOM 1394 C CA . VAL A 1 188 ? -14.153 0.907 16.156 1.00 98.50 188 VAL A CA 1
ATOM 1395 C C . VAL A 1 188 ? -12.777 1.384 16.615 1.00 98.50 188 VAL A C 1
ATOM 1397 O O . VAL A 1 188 ? -12.643 2.487 17.135 1.00 98.50 188 VAL A O 1
ATOM 1400 N N . ARG A 1 189 ? -11.746 0.551 16.466 1.00 98.62 189 ARG A N 1
ATOM 1401 C CA . ARG A 1 189 ? -10.346 0.966 16.598 1.00 98.62 189 ARG A CA 1
ATOM 1402 C C . ARG A 1 189 ? -9.604 0.671 15.308 1.00 98.62 189 ARG A C 1
ATOM 1404 O O . ARG A 1 189 ? -9.651 -0.458 14.821 1.00 98.62 189 ARG A O 1
ATOM 1411 N N . ILE A 1 190 ? -8.918 1.673 14.788 1.00 98.75 190 ILE A N 1
ATOM 1412 C CA . ILE A 1 190 ? -8.199 1.622 13.526 1.00 98.75 190 ILE A CA 1
ATOM 1413 C C . ILE A 1 190 ? -6.716 1.810 13.818 1.00 98.75 190 ILE A C 1
ATOM 1415 O O . ILE A 1 190 ? -6.291 2.860 14.292 1.00 98.75 190 ILE A O 1
ATOM 1419 N N . MET A 1 191 ? -5.927 0.782 13.517 1.00 98.69 191 MET A N 1
ATOM 1420 C CA . MET A 1 191 ? -4.475 0.896 13.472 1.00 98.69 191 MET A CA 1
ATOM 1421 C C . MET A 1 191 ? -4.076 1.501 12.125 1.00 98.69 191 MET A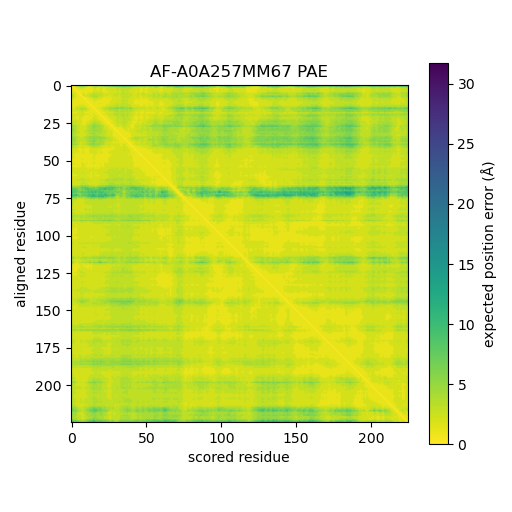 C 1
ATOM 1423 O O . MET A 1 191 ? -4.127 0.829 11.096 1.00 98.69 191 MET A O 1
ATOM 1427 N N . ILE A 1 192 ? -3.689 2.768 12.121 1.00 98.75 192 ILE A N 1
ATOM 1428 C CA . ILE A 1 192 ? -3.306 3.490 10.909 1.00 98.75 192 ILE A CA 1
ATOM 1429 C C . ILE A 1 192 ? -1.810 3.292 10.666 1.00 98.75 192 ILE A C 1
ATOM 1431 O O . ILE A 1 192 ? -0.984 3.620 11.522 1.00 98.75 192 ILE A O 1
ATOM 1435 N N . ILE A 1 193 ? -1.460 2.765 9.491 1.00 98.31 193 ILE A N 1
ATOM 1436 C CA . ILE A 1 193 ? -0.078 2.488 9.095 1.00 98.31 193 ILE A CA 1
ATOM 1437 C C . ILE A 1 193 ? 0.311 3.373 7.904 1.00 98.31 193 ILE A C 1
ATOM 1439 O O . ILE A 1 193 ? -0.160 3.167 6.787 1.00 98.31 193 ILE A O 1
ATOM 1443 N N . GLY A 1 194 ? 1.207 4.332 8.134 1.00 97.25 194 GLY A N 1
ATOM 1444 C CA . GLY A 1 194 ? 1.782 5.190 7.099 1.00 97.25 194 GLY A CA 1
ATOM 1445 C C . GLY A 1 194 ? 2.829 4.455 6.258 1.00 97.25 194 GLY A C 1
ATOM 1446 O O . GLY A 1 194 ? 3.839 3.961 6.783 1.00 97.25 194 GLY A O 1
ATOM 1447 N N . VAL A 1 195 ? 2.603 4.402 4.945 1.00 95.44 195 VAL A N 1
ATOM 1448 C CA . VAL A 1 195 ? 3.456 3.709 3.969 1.00 95.44 195 VAL A CA 1
ATOM 1449 C C . VAL A 1 195 ? 3.810 4.610 2.790 1.00 95.44 195 VAL A C 1
ATOM 1451 O O . VAL A 1 195 ? 3.123 5.581 2.503 1.00 95.44 195 VAL A O 1
ATOM 1454 N N . HIS A 1 196 ? 4.892 4.266 2.083 1.00 94.00 196 HIS A N 1
ATOM 1455 C CA . HIS A 1 196 ? 5.292 4.924 0.831 1.00 94.00 196 HIS A CA 1
ATOM 1456 C C . HIS A 1 196 ? 5.570 6.441 0.949 1.00 94.00 196 HIS A C 1
ATOM 1458 O O . HIS A 1 196 ? 5.237 7.249 0.090 1.00 94.00 196 HIS A O 1
ATOM 1464 N N . LEU A 1 197 ? 6.273 6.841 2.010 1.00 94.19 197 LEU A N 1
ATOM 1465 C CA . LEU A 1 197 ? 6.414 8.252 2.407 1.00 94.19 197 LEU A CA 1
ATOM 1466 C C . LEU A 1 197 ? 7.628 8.973 1.799 1.00 94.19 197 LEU A C 1
ATOM 1468 O O . LEU A 1 197 ? 8.042 10.032 2.270 1.00 94.19 197 LEU A O 1
ATOM 1472 N N . THR A 1 198 ? 8.257 8.407 0.768 1.00 93.25 198 THR A N 1
ATOM 1473 C CA . THR A 1 198 ? 9.437 9.035 0.148 1.00 93.25 198 THR A CA 1
ATOM 1474 C C . THR A 1 198 ? 9.052 10.369 -0.499 1.00 93.25 198 THR A C 1
ATOM 1476 O O . THR A 1 198 ? 8.144 10.436 -1.324 1.00 93.25 198 THR A O 1
ATOM 1479 N N . GLY A 1 199 ? 9.759 11.443 -0.142 1.00 90.31 199 GLY A N 1
ATOM 1480 C CA . GLY A 1 199 ? 9.479 12.781 -0.671 1.00 90.31 199 GLY A CA 1
ATOM 1481 C C . GLY A 1 199 ? 8.215 13.441 -0.105 1.00 90.31 199 GLY A C 1
ATOM 1482 O O . GLY A 1 199 ? 7.736 14.403 -0.695 1.00 90.31 199 GLY A O 1
ATOM 1483 N N . ILE A 1 200 ? 7.665 12.940 1.009 1.00 94.75 200 ILE A N 1
ATOM 1484 C CA . ILE A 1 200 ? 6.616 13.644 1.763 1.00 94.75 200 ILE A CA 1
ATOM 1485 C C . ILE A 1 200 ? 7.129 15.009 2.251 1.00 94.75 200 ILE A C 1
ATOM 1487 O O . ILE A 1 200 ? 8.311 15.148 2.574 1.00 94.75 200 ILE A O 1
ATOM 1491 N N . SER A 1 201 ? 6.260 16.021 2.292 1.00 95.56 201 SER A N 1
ATOM 1492 C CA . SER A 1 201 ? 6.620 17.356 2.784 1.00 95.56 201 SER A CA 1
ATOM 1493 C C . SER A 1 201 ? 6.760 17.368 4.320 1.00 95.56 201 SER A C 1
ATOM 1495 O O . SER A 1 201 ? 6.226 16.479 4.985 1.00 95.56 201 SER A O 1
ATOM 1497 N N . PRO A 1 202 ? 7.447 18.363 4.919 1.00 96.69 202 PRO A N 1
ATOM 1498 C CA . PRO A 1 202 ? 7.520 18.489 6.377 1.00 96.69 202 PRO A CA 1
ATOM 1499 C C . PRO A 1 202 ? 6.142 18.653 7.037 1.00 96.69 202 PRO A C 1
ATOM 1501 O O . PRO A 1 202 ? 5.898 18.110 8.110 1.00 96.69 202 PRO A O 1
ATOM 1504 N N . GLU A 1 203 ? 5.245 19.399 6.391 1.00 97.12 203 GLU A N 1
ATOM 1505 C CA . GLU A 1 203 ? 3.884 19.630 6.882 1.00 97.12 203 GLU A CA 1
ATOM 1506 C C . GLU A 1 203 ? 3.065 18.336 6.874 1.00 97.12 203 GLU A C 1
ATOM 1508 O O . GLU A 1 203 ? 2.515 17.950 7.904 1.00 97.12 203 GLU A O 1
ATOM 1513 N N . GLU A 1 204 ? 3.067 17.616 5.748 1.00 97.06 204 GLU A N 1
ATOM 1514 C CA . GLU A 1 204 ? 2.381 16.328 5.622 1.00 97.06 204 GLU A CA 1
ATOM 1515 C C . GLU A 1 204 ? 2.966 15.280 6.574 1.00 97.06 204 GLU A C 1
ATOM 1517 O O . GLU A 1 204 ? 2.223 14.515 7.181 1.00 97.06 204 GLU A O 1
ATOM 1522 N N . ALA A 1 205 ? 4.289 15.268 6.763 1.00 97.25 205 ALA A N 1
ATOM 1523 C CA . ALA A 1 205 ? 4.946 14.386 7.720 1.00 97.25 205 ALA A CA 1
ATOM 1524 C C . ALA A 1 205 ? 4.462 14.636 9.155 1.00 97.25 205 ALA A C 1
ATOM 1526 O O . ALA A 1 205 ? 4.104 13.687 9.848 1.00 97.25 205 ALA A O 1
ATOM 1527 N N . SER A 1 206 ? 4.407 15.902 9.581 1.00 97.69 206 SER A N 1
ATOM 1528 C CA . SER A 1 206 ? 3.932 16.286 10.916 1.00 97.69 206 SER A CA 1
ATOM 1529 C C . SER A 1 206 ? 2.480 15.860 11.146 1.00 97.69 206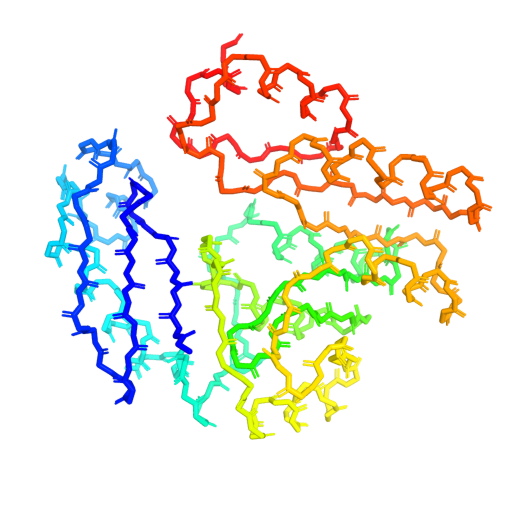 SER A C 1
ATOM 1531 O O . SER A 1 206 ? 2.165 15.218 12.150 1.00 97.69 206 SER A O 1
ATOM 1533 N N . ARG A 1 207 ? 1.600 16.143 10.176 1.00 98.25 207 ARG A N 1
ATOM 1534 C CA . ARG 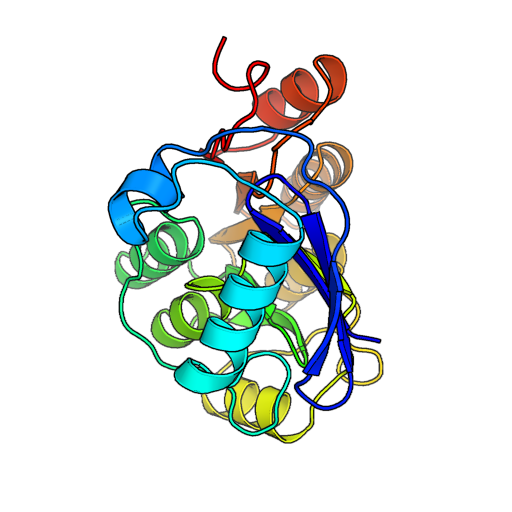A 1 207 ? 0.185 15.750 10.228 1.00 98.25 207 ARG A CA 1
ATOM 1535 C C . ARG A 1 207 ? 0.015 14.231 10.280 1.00 98.25 207 ARG A C 1
ATOM 1537 O O . ARG A 1 207 ? -0.713 13.719 11.128 1.00 98.25 207 ARG A O 1
ATOM 1544 N N . LEU A 1 208 ? 0.735 13.500 9.427 1.00 98.06 208 LEU A N 1
ATOM 1545 C CA . LEU A 1 208 ? 0.680 12.041 9.393 1.00 98.06 208 LEU A CA 1
ATOM 1546 C C . LEU A 1 208 ? 1.190 11.422 10.701 1.00 98.06 208 LEU A C 1
ATOM 1548 O O . LEU A 1 208 ? 0.554 10.509 11.214 1.00 98.06 208 LEU A O 1
ATOM 1552 N N . LEU A 1 209 ? 2.297 11.919 11.263 1.00 97.56 209 LEU A N 1
ATOM 1553 C CA . LEU A 1 209 ? 2.847 11.438 12.538 1.00 97.56 209 LEU A CA 1
ATOM 1554 C C . LEU A 1 209 ? 1.903 11.691 13.720 1.00 97.56 209 LEU A C 1
ATOM 1556 O O . LEU A 1 209 ? 1.880 10.898 14.657 1.00 97.56 209 LEU A O 1
ATOM 1560 N N . ALA A 1 210 ? 1.118 12.769 13.681 1.00 98.06 210 ALA A N 1
ATOM 1561 C CA . ALA A 1 210 ? 0.110 13.045 14.701 1.00 98.06 210 ALA A CA 1
ATOM 1562 C C . ALA A 1 210 ? -1.106 12.105 14.609 1.00 98.06 210 ALA A C 1
ATOM 1564 O O . ALA A 1 210 ? -1.772 11.864 15.616 1.00 98.06 210 ALA A O 1
ATOM 1565 N N . ALA A 1 211 ? -1.408 11.590 13.413 1.00 98.31 211 ALA A N 1
ATOM 1566 C CA . ALA A 1 211 ? -2.591 10.776 13.160 1.00 98.31 211 ALA A CA 1
ATOM 1567 C C . ALA A 1 211 ? -2.313 9.264 13.134 1.00 98.31 211 ALA A C 1
ATOM 1569 O O . ALA A 1 211 ? -3.170 8.501 13.573 1.00 98.31 211 ALA A O 1
ATOM 1570 N N . ALA A 1 212 ? -1.166 8.810 12.625 1.00 98.19 212 ALA A N 1
ATOM 1571 C CA . ALA A 1 212 ? -0.856 7.396 12.402 1.00 98.19 212 ALA A CA 1
ATOM 1572 C C . ALA A 1 212 ? -0.267 6.688 13.638 1.00 98.19 212 ALA A C 1
ATOM 1574 O O . ALA A 1 212 ? 0.412 7.303 14.453 1.00 98.19 212 ALA A O 1
ATOM 1575 N N . ASP A 1 213 ? -0.490 5.374 13.759 1.00 98.06 213 ASP A N 1
ATOM 1576 C CA . ASP A 1 213 ? 0.038 4.555 14.867 1.00 98.06 213 ASP A CA 1
ATOM 1577 C C . ASP A 1 213 ? 1.409 3.953 14.548 1.00 98.06 213 ASP A C 1
ATOM 1579 O O . ASP A 1 213 ? 2.263 3.800 15.421 1.00 98.06 213 ASP A O 1
ATOM 1583 N N . ILE A 1 214 ? 1.614 3.574 13.285 1.00 96.94 214 ILE A N 1
ATOM 1584 C CA . ILE A 1 214 ? 2.876 3.037 12.779 1.00 96.94 214 ILE A CA 1
ATOM 1585 C C . ILE A 1 214 ? 3.236 3.822 11.531 1.00 96.94 214 ILE A C 1
ATOM 1587 O O . ILE A 1 214 ? 2.425 3.959 10.621 1.00 96.94 214 ILE A O 1
ATOM 1591 N N . VAL A 1 215 ? 4.473 4.296 11.448 1.00 95.00 215 VAL A N 1
ATOM 1592 C CA . VAL A 1 215 ? 4.955 5.022 10.276 1.00 95.00 215 VAL A CA 1
ATOM 1593 C C . VAL A 1 215 ? 6.264 4.407 9.811 1.00 95.00 215 VAL A C 1
ATOM 1595 O O . VAL A 1 215 ? 7.238 4.329 10.558 1.00 95.00 215 VAL A O 1
ATOM 1598 N N . THR A 1 216 ? 6.293 3.964 8.555 1.00 89.75 216 THR A N 1
ATOM 1599 C CA . THR A 1 216 ? 7.520 3.471 7.923 1.00 89.75 216 THR A CA 1
ATOM 1600 C C . THR A 1 216 ? 8.184 4.604 7.145 1.00 89.75 216 THR A C 1
ATOM 1602 O O . THR A 1 216 ? 7.664 5.087 6.146 1.00 89.75 216 THR A O 1
ATOM 1605 N N . ALA A 1 217 ? 9.352 5.053 7.609 1.00 89.31 217 ALA A N 1
ATOM 1606 C CA . ALA A 1 217 ? 9.956 6.298 7.125 1.00 89.31 217 ALA A CA 1
ATOM 1607 C C . ALA A 1 217 ? 10.376 6.296 5.642 1.00 89.31 217 ALA A C 1
ATOM 1609 O O . ALA A 1 217 ? 10.544 7.361 5.046 1.00 89.31 217 ALA A O 1
ATOM 1610 N N . CYS A 1 218 ? 10.583 5.122 5.033 1.00 87.19 218 CYS A N 1
ATOM 1611 C CA . CYS A 1 218 ? 11.198 4.991 3.709 1.00 87.19 218 CYS A CA 1
ATOM 1612 C C . CYS A 1 218 ? 12.458 5.887 3.589 1.00 87.19 218 CYS A C 1
ATOM 1614 O O . CYS A 1 218 ? 13.267 5.965 4.516 1.00 87.19 218 CYS A O 1
ATOM 1616 N N . ALA A 1 219 ? 12.641 6.580 2.461 1.00 89.81 219 ALA A N 1
ATOM 1617 C CA . ALA A 1 219 ? 13.728 7.539 2.288 1.00 89.81 219 ALA A CA 1
ATOM 1618 C C . ALA A 1 219 ? 13.374 8.967 2.762 1.00 89.81 219 ALA A C 1
ATOM 1620 O O . ALA A 1 219 ? 14.135 9.895 2.495 1.00 89.81 219 ALA A O 1
ATOM 1621 N N . SER A 1 220 ? 12.284 9.167 3.513 1.00 91.56 220 SER A N 1
ATOM 1622 C CA . SER A 1 220 ? 11.898 10.489 4.022 1.00 91.56 220 SER A CA 1
ATOM 1623 C C . SER A 1 220 ? 12.808 10.973 5.146 1.00 91.56 220 SER A C 1
ATOM 1625 O O . SER A 1 220 ? 12.924 10.312 6.175 1.00 91.56 220 SER A O 1
ATOM 1627 N N . LYS A 1 221 ? 13.418 12.153 4.985 1.00 91.94 221 LYS A N 1
ATOM 1628 C CA . LYS A 1 221 ? 14.117 12.833 6.088 1.00 91.94 221 LYS A CA 1
ATOM 1629 C C . LYS A 1 221 ? 13.141 13.346 7.149 1.00 91.94 221 LYS A C 1
ATOM 1631 O O . LYS A 1 221 ? 13.397 13.180 8.327 1.00 91.94 221 LYS A O 1
ATOM 1636 N N . HIS A 1 222 ? 11.981 13.842 6.720 1.00 94.38 222 HIS A N 1
ATOM 1637 C CA . HIS A 1 222 ? 10.982 14.485 7.578 1.00 94.38 222 HIS A CA 1
ATOM 1638 C C . HIS A 1 222 ? 10.245 13.531 8.521 1.00 94.38 222 HIS A C 1
ATOM 1640 O O . HIS A 1 222 ? 9.579 13.984 9.436 1.00 94.38 222 HIS A O 1
ATOM 1646 N N . ILE A 1 223 ? 10.324 12.222 8.270 1.00 93.81 223 ILE A N 1
ATOM 1647 C CA . ILE A 1 223 ? 9.803 11.204 9.191 1.00 93.81 223 ILE A CA 1
ATOM 1648 C C . ILE A 1 223 ? 10.897 10.709 10.152 1.00 93.81 223 ILE A C 1
ATOM 1650 O O . ILE A 1 223 ? 10.586 10.189 11.218 1.00 93.81 223 ILE A O 1
ATOM 1654 N N . ARG A 1 224 ? 12.178 10.806 9.767 1.00 90.25 224 ARG A N 1
ATOM 1655 C CA . ARG A 1 224 ? 13.304 10.286 10.566 1.00 90.25 224 ARG A CA 1
ATOM 1656 C C . ARG A 1 224 ? 13.833 11.285 11.591 1.00 90.25 224 ARG A C 1
ATOM 1658 O O . ARG A 1 224 ? 14.385 10.846 12.595 1.00 90.25 224 ARG A O 1
ATOM 1665 N N . GLU A 1 225 ? 13.758 12.569 11.266 1.00 88.75 225 GLU A N 1
ATOM 1666 C CA . GLU A 1 225 ? 14.272 13.705 12.042 1.00 88.75 225 GLU A CA 1
ATOM 1667 C C . GLU A 1 225 ? 13.119 14.443 12.718 1.00 88.75 225 GLU A C 1
ATOM 1669 O O . GLU A 1 225 ? 13.269 14.761 13.918 1.00 88.75 225 GLU A O 1
#

Secondary structure (DSSP, 8-state):
-EEEEETTTEEEEEETTEEEEEPPPS-S--HHHHHHH--SS--HHHHHHHHHHHHHHH-TTSTT--S----S-SS-HHHHHHHHHHTTS-SEEEEEETTTEEEEES-HHHHHHHHTT--EEEE----HHHHHHHHHTTEEES-TTT----HHHHHHHHHHTT-SEEEEEESSHHHHHHHHHHHHHHT-EEEEEE---TT--HHHHHHHHHH-SEE--TT-HHHH-

Sequence (225 aa):
MNIMELLGRSRVRVEGEKVIEASDPVIQWCPLFDKIRGIKEVTAESAAANMEFRIENHGMFSPRRKLKMGTFVGFGASESMMTGIRAGIIDAAVTVCDGAGTVITANPELVQGMGGYISGLAETDPIPEVMEGIRRMDGHVLSPVDGKIDQIKGAAYAAAAGYRKFAVTVADAAEAESLRELEKTAGVRIMIIGVHLTGISPEEASRLLAAADIVTACASKHIRE